Protein AF-A0A7X9JPF6-F1 (afdb_monomer_lite)

Sequence (233 aa):
MKKNFIKDETFWTVFLGTIGCFALLWNLLNNPSDWPNIIVNFAQIGVAVIVFFIANNIFKDLMKKKSYGFNEKFEQFLLEWAEQNKYLIDATNINEEKGKDGKRTIDMIVNHENFVKGTLLASEVSAPKNKGAFLYLPLKKDLSTSQVMQFKINKGMFSRRADLDYETEKNSILENIANRINFEFSSIGIRAKKSSDAEKIDVDFSKLEKTDENAKRLIDVVEFVKTTFLAIA

pLDDT: mean 79.69, std 13.6, range [27.77, 96.88]

Structure (mmCIF, N/CA/C/O backbone):
data_AF-A0A7X9JPF6-F1
#
_entry.id   AF-A0A7X9JPF6-F1
#
loop_
_atom_site.group_PDB
_atom_site.id
_atom_site.type_symbol
_atom_site.label_atom_id
_atom_site.label_alt_id
_atom_site.label_comp_id
_atom_site.label_asym_id
_atom_site.label_entity_id
_atom_site.label_seq_id
_atom_site.pdbx_PDB_ins_code
_atom_site.Cartn_x
_atom_site.Cartn_y
_atom_site.Cartn_z
_atom_site.occupancy
_atom_site.B_iso_or_equiv
_atom_site.auth_seq_id
_atom_site.auth_comp_id
_atom_site.auth_asym_id
_atom_site.auth_atom_id
_atom_site.pdbx_PDB_model_num
ATOM 1 N N . MET A 1 1 ? -13.233 25.501 6.354 1.00 32.88 1 MET A N 1
ATOM 2 C CA . MET A 1 1 ? -12.877 24.219 7.008 1.00 32.88 1 MET A CA 1
ATOM 3 C C . MET A 1 1 ? -14.061 23.729 7.836 1.00 32.88 1 MET A C 1
ATOM 5 O O . MET A 1 1 ? -14.243 24.180 8.958 1.00 32.88 1 MET A O 1
ATOM 9 N N . LYS A 1 2 ? -14.912 22.858 7.279 1.00 27.77 2 LYS A N 1
ATOM 10 C CA . LYS A 1 2 ? -15.989 22.208 8.042 1.00 27.77 2 LYS A CA 1
ATOM 11 C C . LYS A 1 2 ? -15.367 21.070 8.854 1.00 27.77 2 LYS A C 1
ATOM 13 O O . LYS A 1 2 ? -15.038 20.030 8.291 1.00 27.77 2 LYS A O 1
ATOM 18 N N . LYS A 1 3 ? -15.146 21.281 10.156 1.00 33.91 3 LYS A N 1
ATOM 19 C CA . LYS A 1 3 ? -14.883 20.176 11.087 1.00 33.91 3 LYS A CA 1
ATOM 20 C C . LYS A 1 3 ? -16.114 19.267 11.052 1.00 33.91 3 LYS A C 1
ATOM 22 O O . LYS A 1 3 ? -17.224 19.732 11.297 1.00 33.91 3 LYS A O 1
ATOM 27 N N . ASN A 1 4 ? -15.928 18.002 10.684 1.00 37.62 4 ASN A N 1
ATOM 28 C CA . ASN A 1 4 ? -16.987 16.995 10.683 1.00 37.62 4 ASN A CA 1
ATOM 29 C C . ASN A 1 4 ? -17.369 16.664 12.135 1.00 37.62 4 ASN A C 1
ATOM 31 O O . ASN A 1 4 ? -16.907 15.668 12.682 1.00 37.62 4 ASN A O 1
ATOM 35 N N . PHE A 1 5 ? -18.215 17.501 12.742 1.00 36.62 5 PHE A N 1
ATOM 36 C CA . PHE A 1 5 ? -18.767 17.328 14.095 1.00 36.62 5 PHE A CA 1
ATOM 37 C C . PHE A 1 5 ? -19.454 15.969 14.306 1.00 36.62 5 PHE A C 1
ATOM 39 O O . PHE A 1 5 ? -19.576 15.498 15.427 1.00 36.62 5 PHE A O 1
ATOM 46 N N . ILE A 1 6 ? -19.855 15.304 13.221 1.00 41.25 6 ILE A N 1
ATOM 47 C CA . ILE A 1 6 ? -20.595 14.039 13.249 1.00 41.25 6 ILE A CA 1
ATOM 48 C C . ILE A 1 6 ? -19.729 12.850 13.717 1.00 41.25 6 ILE A C 1
ATOM 50 O O . ILE A 1 6 ? -20.288 11.857 14.163 1.00 41.25 6 ILE A O 1
ATOM 54 N N . LYS A 1 7 ? -18.390 12.932 13.662 1.00 48.25 7 LYS A N 1
ATOM 55 C CA . LYS A 1 7 ? -17.494 11.799 13.985 1.00 48.25 7 LYS A CA 1
ATOM 56 C C . LYS A 1 7 ? -16.882 11.807 15.384 1.00 48.25 7 LYS A C 1
ATOM 58 O O . LYS A 1 7 ? -16.139 10.886 15.708 1.00 48.25 7 LYS A O 1
ATOM 63 N N . ASP A 1 8 ? -17.147 12.827 16.189 1.00 59.75 8 ASP A N 1
ATOM 64 C CA . ASP A 1 8 ? -16.571 12.905 17.527 1.00 59.75 8 ASP A CA 1
ATOM 65 C C . ASP A 1 8 ? -17.551 12.274 18.523 1.00 59.75 8 ASP A C 1
ATOM 67 O O . ASP A 1 8 ? -18.497 12.906 18.989 1.00 59.75 8 ASP A O 1
ATOM 71 N N . GLU A 1 9 ? -17.382 10.979 18.795 1.00 56.53 9 GLU A N 1
ATOM 72 C CA . GLU A 1 9 ? -18.230 10.207 19.721 1.00 56.53 9 GLU A CA 1
ATOM 73 C C . GLU A 1 9 ? -18.310 10.869 21.106 1.00 56.53 9 GLU A C 1
ATOM 75 O O . GLU A 1 9 ? -19.353 10.856 21.762 1.00 56.53 9 GLU A O 1
ATOM 80 N N . THR A 1 10 ? -17.227 11.534 21.515 1.00 59.31 10 THR A N 1
ATOM 81 C CA . THR A 1 10 ? -17.143 12.347 22.732 1.00 59.31 10 THR A CA 1
ATOM 82 C C . THR A 1 10 ? -18.141 13.503 22.709 1.00 59.31 10 THR A C 1
ATOM 84 O O . THR A 1 10 ? -18.809 13.763 23.707 1.00 59.31 10 THR A O 1
ATOM 87 N N . PHE A 1 11 ? -18.287 14.170 21.561 1.00 66.50 11 PHE A N 1
ATOM 88 C CA . PHE A 1 11 ? -19.219 15.280 21.386 1.00 66.50 11 PHE A CA 1
ATOM 89 C C . PHE A 1 11 ? -20.671 14.812 21.492 1.00 66.50 11 PHE A C 1
ATOM 91 O O . PHE A 1 11 ? -21.439 15.413 22.236 1.00 66.50 11 PHE A O 1
ATOM 98 N N . TRP A 1 12 ? -21.047 13.720 20.818 1.00 61.44 12 TRP A N 1
ATOM 99 C CA . TRP A 1 12 ? -22.413 13.186 20.899 1.00 61.44 12 TRP A CA 1
ATOM 100 C C . TRP A 1 12 ? -22.765 12.674 22.293 1.00 61.44 12 TRP A C 1
ATOM 102 O O . TRP A 1 12 ? -23.877 12.906 22.759 1.00 61.44 12 TRP A O 1
ATOM 112 N N . THR A 1 13 ? -21.813 12.041 22.982 1.00 65.50 13 THR A N 1
ATOM 113 C CA . THR A 1 13 ? -22.007 11.559 24.358 1.00 65.50 13 THR A CA 1
ATOM 114 C C . THR A 1 13 ? -22.248 12.724 25.314 1.00 65.50 13 THR A C 1
ATOM 116 O O . THR A 1 13 ? -23.198 12.701 26.095 1.00 65.50 13 THR A O 1
ATOM 119 N N . VAL A 1 14 ? -21.434 13.781 25.216 1.00 63.91 14 VAL A N 1
ATOM 120 C CA . VAL A 1 14 ? -21.614 14.995 26.019 1.00 63.91 14 VAL A CA 1
ATOM 121 C C . VAL A 1 14 ? -22.923 15.686 25.648 1.00 63.91 14 VAL A C 1
ATOM 123 O O . VAL A 1 14 ? -23.700 16.012 26.537 1.00 63.91 14 VAL A O 1
ATOM 126 N N . PHE A 1 15 ? -23.226 15.858 24.363 1.00 68.88 15 PHE A N 1
ATOM 127 C CA . PHE A 1 15 ? -24.437 16.536 23.902 1.00 68.88 15 PHE A CA 1
ATOM 128 C C . PHE A 1 15 ? -25.719 15.825 24.363 1.00 68.88 15 PHE A C 1
ATOM 130 O O . PHE A 1 15 ? -26.579 16.452 24.981 1.00 68.88 15 PHE A O 1
ATOM 137 N N . LEU A 1 16 ? -25.822 14.510 24.150 1.00 69.62 16 LEU A N 1
ATOM 138 C CA . LEU A 1 16 ? -26.975 13.711 24.577 1.00 69.62 16 LEU A CA 1
ATOM 139 C C . LEU A 1 16 ? -27.073 13.617 26.105 1.00 69.62 16 LEU A C 1
ATOM 141 O O . LEU A 1 16 ? -28.170 13.737 26.649 1.00 69.62 16 LEU A O 1
ATOM 145 N N . GLY A 1 17 ? -25.941 13.487 26.806 1.00 65.69 17 GLY A N 1
ATOM 146 C CA . GLY A 1 17 ? -25.898 13.531 28.269 1.00 65.69 17 GLY A CA 1
ATOM 147 C C . GLY A 1 17 ? -26.385 14.871 28.827 1.00 65.69 17 GLY A C 1
ATOM 148 O O . GLY A 1 17 ? -27.164 14.902 29.777 1.00 65.69 17 GLY A O 1
ATOM 149 N N . THR A 1 18 ? -26.005 15.984 28.190 1.00 69.25 18 THR A N 1
ATOM 150 C CA . THR A 1 18 ? -26.427 17.333 28.601 1.00 69.25 18 THR A CA 1
ATOM 151 C C . THR A 1 18 ? -27.929 17.533 28.385 1.00 69.25 18 THR A C 1
ATOM 153 O O . THR A 1 18 ? -28.601 18.073 29.261 1.00 69.25 18 THR A O 1
ATOM 156 N N . ILE A 1 19 ? -28.478 17.043 27.266 1.00 72.12 19 ILE A N 1
ATOM 157 C CA . ILE A 1 19 ? -29.926 17.065 26.988 1.00 72.12 19 ILE A CA 1
ATOM 158 C C . ILE A 1 19 ? -30.695 16.230 28.020 1.00 72.12 19 ILE A C 1
ATOM 160 O O . ILE A 1 19 ? -31.711 16.692 28.539 1.00 72.12 19 ILE A O 1
ATOM 164 N N . GLY A 1 20 ? -30.198 15.037 28.364 1.00 65.62 20 GLY A N 1
ATOM 165 C CA . GLY A 1 20 ? -30.803 14.177 29.385 1.00 65.62 20 GLY A CA 1
ATOM 166 C C . GLY A 1 20 ? -30.847 14.834 30.769 1.00 65.62 20 GLY A C 1
ATOM 167 O O . GLY A 1 20 ? -31.893 14.841 31.417 1.00 65.62 20 GLY A O 1
ATOM 168 N N . CYS A 1 21 ? -29.749 15.470 31.193 1.00 67.31 21 CYS A N 1
ATOM 169 C CA . CYS A 1 21 ? -29.699 16.226 32.448 1.00 67.31 21 CYS A CA 1
ATOM 170 C C . CYS A 1 21 ? -30.655 17.431 32.448 1.00 67.31 21 CYS A C 1
ATOM 172 O O . CYS A 1 21 ? -31.316 17.686 33.455 1.00 67.31 21 CYS A O 1
ATOM 174 N N . PHE A 1 22 ? -30.772 18.148 31.324 1.00 71.31 22 PHE A N 1
ATOM 175 C CA . PHE A 1 22 ? -31.716 19.262 31.181 1.00 71.31 22 PHE A CA 1
ATOM 176 C C . PHE A 1 22 ? -33.175 18.808 31.258 1.00 71.31 22 PHE A C 1
ATOM 178 O O . PHE A 1 22 ? -33.977 19.466 31.916 1.00 71.31 22 PHE A O 1
ATOM 185 N N . ALA A 1 23 ? -33.522 17.678 30.637 1.00 67.69 23 ALA A N 1
ATOM 186 C CA . ALA A 1 23 ? -34.871 17.121 30.698 1.00 67.69 23 ALA A CA 1
ATOM 187 C C . ALA A 1 23 ? -35.270 16.737 32.134 1.00 67.69 23 ALA A C 1
ATOM 189 O O . ALA A 1 23 ? -36.395 17.005 32.555 1.00 67.69 23 ALA A O 1
ATOM 190 N N . LEU A 1 24 ? -34.337 16.175 32.913 1.00 65.12 24 LEU A N 1
ATOM 191 C CA . LEU A 1 24 ? -34.565 15.859 34.325 1.00 65.12 24 LEU A CA 1
ATOM 192 C C . LEU A 1 24 ? -34.720 17.116 35.187 1.00 65.12 24 LEU A C 1
ATOM 194 O O . LEU A 1 24 ? -35.644 17.176 35.992 1.00 65.12 24 LEU A O 1
ATOM 198 N N . LEU A 1 25 ? -33.874 18.133 34.988 1.00 68.19 25 LEU A N 1
ATOM 199 C CA . LEU A 1 25 ? -33.988 19.427 35.677 1.00 68.19 25 LEU A CA 1
ATOM 200 C C . LEU A 1 25 ? -35.309 20.138 35.355 1.00 68.19 25 LEU A C 1
ATOM 202 O O . LEU A 1 25 ? -35.951 20.686 36.249 1.00 68.19 25 LEU A O 1
ATOM 206 N N . TRP A 1 26 ? -35.741 20.094 34.094 1.00 69.25 26 TRP A N 1
ATOM 207 C CA . TRP A 1 26 ? -37.015 20.661 33.655 1.00 69.25 26 TRP A CA 1
ATOM 208 C C . TRP A 1 26 ? -38.218 19.940 34.276 1.00 69.25 26 TRP A C 1
ATOM 210 O O . TRP A 1 26 ? -39.198 20.579 34.658 1.00 69.25 26 TRP A O 1
ATOM 220 N N . ASN A 1 27 ? -38.146 18.614 34.421 1.00 67.31 27 ASN A N 1
ATOM 221 C CA . ASN A 1 27 ? -39.189 17.841 35.094 1.00 67.31 27 ASN A CA 1
ATOM 222 C C . ASN A 1 27 ? -39.238 18.153 36.605 1.00 67.31 27 ASN A C 1
ATOM 224 O O . ASN A 1 27 ? -40.315 18.275 37.178 1.00 67.31 27 ASN A O 1
ATOM 228 N N . LEU A 1 28 ? -38.078 18.394 37.225 1.00 61.81 28 LEU A N 1
ATOM 229 C CA . LEU A 1 28 ? -37.937 18.771 38.639 1.00 61.81 28 LEU A CA 1
ATOM 230 C C . LEU A 1 28 ? -38.542 20.147 38.952 1.00 61.81 28 LEU A C 1
ATOM 232 O O . LEU A 1 28 ? -39.201 20.321 39.974 1.00 61.81 28 LEU A O 1
ATOM 236 N N . LEU A 1 29 ? -38.348 21.113 38.050 1.00 66.69 29 LEU A N 1
ATOM 237 C CA . LEU A 1 29 ? -38.938 22.451 38.152 1.00 66.69 29 LEU A CA 1
ATOM 238 C C . LEU A 1 29 ? -40.471 22.424 38.079 1.00 66.69 29 LEU A C 1
ATOM 240 O O . LEU A 1 29 ? -41.119 23.248 38.718 1.00 66.69 29 LEU A O 1
ATOM 244 N N . ASN A 1 30 ? -41.044 21.482 37.323 1.00 71.69 30 ASN A N 1
ATOM 245 C CA . ASN A 1 30 ? -42.492 21.364 37.146 1.00 71.69 30 ASN A CA 1
ATOM 246 C C . ASN A 1 30 ? -43.159 20.420 38.166 1.00 71.69 30 ASN A C 1
ATOM 248 O O . ASN A 1 30 ? -44.337 20.600 38.453 1.00 71.69 30 ASN A O 1
ATOM 252 N N . ASN A 1 31 ? -42.423 19.456 38.736 1.00 69.75 31 ASN A N 1
ATOM 253 C CA . ASN A 1 31 ? -42.915 18.492 39.729 1.00 69.75 31 ASN A CA 1
ATOM 254 C C . ASN A 1 31 ? -41.930 18.328 40.907 1.00 69.75 31 ASN A C 1
ATOM 256 O O . ASN A 1 31 ? -41.209 17.331 41.004 1.00 69.75 31 ASN A O 1
ATOM 260 N N . PRO A 1 32 ? -41.903 19.286 41.848 1.00 63.34 32 PRO A N 1
ATOM 261 C CA . PRO A 1 32 ? -40.924 19.310 42.935 1.00 63.34 32 PRO A CA 1
ATOM 262 C C . PRO A 1 32 ? -41.095 18.198 43.985 1.00 63.34 32 PRO A C 1
ATOM 264 O O . PRO A 1 32 ? -40.207 18.016 44.810 1.00 63.34 32 PRO A O 1
ATOM 267 N N . SER A 1 33 ? -42.186 17.425 43.986 1.00 72.75 33 SER A N 1
ATOM 268 C CA . SER A 1 33 ? -42.368 16.293 44.912 1.00 72.75 33 SER A CA 1
ATOM 269 C C . SER A 1 33 ? -41.600 15.022 44.516 1.00 72.75 33 SER A C 1
ATOM 271 O O . SER A 1 33 ? -41.534 14.088 45.309 1.00 72.75 33 SER A O 1
ATOM 273 N N . ASP A 1 34 ? -40.997 14.980 43.323 1.00 71.19 34 ASP A N 1
ATOM 274 C CA . ASP A 1 34 ? -40.344 13.789 42.750 1.00 71.19 34 ASP A CA 1
ATOM 275 C C . ASP A 1 34 ? -38.818 13.717 42.992 1.00 71.19 34 ASP A C 1
ATOM 277 O O . ASP A 1 34 ? -38.105 12.920 42.374 1.00 71.19 34 ASP A O 1
ATOM 281 N N . TRP A 1 35 ? -38.290 14.536 43.913 1.00 68.38 35 TRP A N 1
ATOM 282 C CA . TRP A 1 35 ? -36.858 14.606 44.256 1.00 68.38 35 TRP A CA 1
ATOM 283 C C . TRP A 1 35 ? -36.157 13.238 44.419 1.00 68.38 35 TRP A C 1
ATOM 285 O O . TRP A 1 35 ? -35.078 13.067 43.843 1.00 68.38 35 TRP A O 1
ATOM 295 N N . PRO A 1 36 ? -36.726 12.244 45.137 1.00 73.06 36 PRO A N 1
ATOM 296 C CA . PRO A 1 36 ? -36.086 10.936 45.309 1.00 73.06 36 PRO A CA 1
ATOM 297 C C . PRO A 1 36 ? -35.929 10.159 43.995 1.00 73.06 36 PRO A C 1
ATOM 299 O O . PRO A 1 36 ? -34.864 9.596 43.738 1.00 73.06 36 PRO A O 1
ATOM 302 N N . ASN A 1 37 ? -36.952 10.173 43.134 1.00 68.12 37 ASN A N 1
ATOM 303 C CA . ASN A 1 37 ? -36.918 9.507 41.828 1.00 68.12 37 ASN A CA 1
ATOM 304 C C . ASN A 1 37 ? -35.873 10.137 40.907 1.00 68.12 37 ASN A C 1
ATOM 306 O O . ASN A 1 37 ? -35.197 9.446 40.145 1.00 68.12 37 ASN A O 1
ATOM 310 N N . ILE A 1 38 ? -35.690 11.453 40.995 1.00 65.19 38 ILE A N 1
ATOM 311 C CA . ILE A 1 38 ? -34.758 12.159 40.121 1.00 65.19 38 ILE A CA 1
ATOM 312 C C . ILE A 1 38 ? -33.304 11.931 40.542 1.00 65.19 38 ILE A C 1
ATOM 314 O O . ILE A 1 38 ? -32.455 11.748 39.672 1.00 65.19 38 ILE A O 1
ATOM 318 N N . ILE A 1 39 ? -33.007 11.830 41.841 1.00 68.31 39 ILE A N 1
ATOM 319 C CA . ILE A 1 39 ? -31.673 11.421 42.319 1.00 68.31 39 ILE A CA 1
ATOM 320 C C . ILE A 1 39 ? -31.316 10.022 41.795 1.00 68.31 39 ILE A C 1
ATOM 322 O O . ILE A 1 39 ? -30.203 9.812 41.311 1.00 68.31 39 ILE A O 1
ATOM 326 N N . VAL A 1 40 ? -32.268 9.083 41.824 1.00 72.31 40 VAL A N 1
ATOM 327 C CA . VAL A 1 40 ? -32.087 7.737 41.258 1.00 72.31 40 VAL A CA 1
ATOM 328 C C . VAL A 1 40 ? -31.847 7.804 39.745 1.00 72.31 40 VAL A C 1
ATOM 330 O O . VAL A 1 40 ? -30.933 7.148 39.249 1.00 72.31 40 VAL A O 1
ATOM 333 N N . ASN A 1 41 ? -32.577 8.649 39.013 1.00 66.56 41 ASN A N 1
ATOM 334 C CA . ASN A 1 41 ? -32.376 8.836 37.571 1.00 66.56 41 ASN A CA 1
ATOM 335 C C . ASN A 1 41 ? -31.008 9.464 37.237 1.00 66.56 41 ASN A C 1
ATOM 337 O O . ASN A 1 41 ? -30.346 9.030 36.295 1.00 66.56 41 ASN A O 1
ATOM 341 N N . PHE A 1 42 ? -30.529 10.433 38.023 1.00 70.12 42 PHE A N 1
ATOM 342 C CA . PHE A 1 42 ? -29.173 10.978 37.877 1.00 70.12 42 PHE A CA 1
ATOM 343 C C . PHE A 1 42 ? -28.099 9.924 38.159 1.00 70.12 42 PHE A C 1
ATOM 345 O O . PHE A 1 42 ? -27.115 9.840 37.421 1.00 70.12 42 PHE A O 1
ATOM 352 N N . ALA A 1 43 ? -28.297 9.084 39.179 1.00 71.69 43 ALA A N 1
ATOM 353 C CA . ALA A 1 43 ? -27.406 7.963 39.459 1.00 71.69 43 ALA A CA 1
ATOM 354 C C . ALA A 1 43 ? -27.386 6.957 38.294 1.00 71.69 43 ALA A C 1
ATOM 356 O O . ALA A 1 43 ? -26.313 6.510 37.894 1.00 71.69 43 ALA A O 1
ATOM 357 N N . GLN A 1 44 ? -28.539 6.658 37.689 1.00 66.81 44 GLN A N 1
ATOM 358 C CA . GLN A 1 44 ? -28.636 5.791 36.510 1.00 66.81 44 GLN A CA 1
ATOM 359 C C . GLN A 1 44 ? -27.918 6.378 35.285 1.00 66.81 44 GLN A C 1
ATOM 361 O O . GLN A 1 44 ? -27.205 5.644 34.601 1.00 66.81 44 GLN A O 1
ATOM 366 N N . ILE A 1 45 ? -28.028 7.689 35.034 1.00 70.88 45 ILE A N 1
ATOM 367 C CA . ILE A 1 45 ? -27.254 8.370 33.979 1.00 70.88 45 ILE A CA 1
ATOM 368 C C . ILE A 1 45 ? -25.753 8.275 34.272 1.00 70.88 45 ILE A C 1
ATOM 370 O O . ILE A 1 45 ? -24.975 7.946 33.378 1.00 70.88 45 ILE A O 1
ATOM 374 N N . GLY A 1 46 ? -25.338 8.508 35.521 1.00 71.75 46 GLY A N 1
ATOM 375 C CA . GLY A 1 46 ? -23.942 8.367 35.937 1.00 71.75 46 GLY A CA 1
ATOM 376 C C . GLY A 1 46 ? -23.399 6.956 35.689 1.00 71.75 46 GLY A C 1
ATOM 377 O O . GLY A 1 46 ? -22.333 6.801 35.094 1.00 71.75 46 GLY A O 1
ATOM 378 N N . VAL A 1 47 ? -24.163 5.924 36.060 1.00 72.12 47 VAL A N 1
ATOM 379 C CA . VAL A 1 47 ? -23.822 4.518 35.791 1.00 72.12 47 VAL A CA 1
ATOM 380 C C . VAL A 1 47 ? -23.737 4.250 34.287 1.00 72.12 47 VAL A C 1
ATOM 382 O O . VAL A 1 47 ? -22.770 3.635 33.842 1.00 72.12 47 VAL A O 1
ATOM 385 N N . ALA A 1 48 ? -24.681 4.747 33.484 1.00 67.25 48 ALA A N 1
ATOM 386 C CA . ALA A 1 48 ? -24.661 4.579 32.031 1.00 67.25 48 ALA A CA 1
ATOM 387 C C . ALA A 1 48 ? -23.418 5.217 31.386 1.00 67.25 48 ALA A C 1
ATOM 389 O O . ALA A 1 48 ? -22.787 4.603 30.525 1.00 67.25 48 ALA A O 1
ATOM 390 N N . VAL A 1 49 ? -23.016 6.408 31.843 1.00 70.00 49 VAL A N 1
ATOM 391 C CA . VAL A 1 49 ? -21.785 7.075 31.392 1.00 70.00 49 VAL A CA 1
ATOM 392 C C . VAL A 1 49 ? -20.551 6.254 31.770 1.00 70.00 49 VAL A C 1
ATOM 394 O O . VAL A 1 49 ? -19.690 6.035 30.920 1.00 70.00 49 VAL A O 1
ATOM 397 N N . ILE A 1 50 ? -20.467 5.744 33.003 1.00 71.62 50 ILE A N 1
ATOM 398 C CA . ILE A 1 50 ? -19.342 4.904 33.453 1.00 71.62 50 ILE A CA 1
ATOM 399 C C . ILE A 1 50 ? -19.251 3.617 32.621 1.00 71.62 50 ILE A C 1
ATOM 401 O O . ILE A 1 50 ? -18.173 3.281 32.128 1.00 71.62 50 ILE A O 1
ATOM 405 N N . VAL A 1 51 ? -20.372 2.920 32.413 1.00 70.25 51 VAL A N 1
ATOM 406 C CA . VAL A 1 51 ? -20.432 1.705 31.584 1.00 70.25 51 VAL A CA 1
ATOM 407 C C . VAL A 1 51 ? -20.016 2.009 30.147 1.00 70.25 51 VAL A C 1
ATOM 409 O O . VAL A 1 51 ? -19.235 1.254 29.572 1.00 70.25 51 VAL A O 1
ATOM 412 N N . PHE A 1 52 ? -20.459 3.134 29.581 1.00 71.19 52 PHE A N 1
ATOM 413 C CA . PHE A 1 52 ? -20.047 3.570 28.249 1.00 71.19 52 PHE A CA 1
ATOM 414 C C . PHE A 1 52 ? -18.542 3.852 28.169 1.00 71.19 52 PHE A C 1
ATOM 416 O O . PHE A 1 52 ? -17.891 3.415 27.223 1.00 71.19 52 PHE A O 1
ATOM 423 N N . PHE A 1 53 ? -17.957 4.523 29.166 1.00 71.88 53 PHE A N 1
ATOM 424 C CA . PHE A 1 53 ? -16.511 4.755 29.223 1.00 71.88 53 PHE A CA 1
ATOM 425 C C . PHE A 1 53 ? -15.722 3.445 29.285 1.00 71.88 53 PHE A C 1
ATOM 427 O O . PHE A 1 53 ? -14.754 3.286 28.541 1.00 71.88 53 PHE A O 1
ATOM 434 N N . ILE A 1 54 ? -16.149 2.498 30.125 1.00 72.56 54 ILE A N 1
ATOM 435 C CA . ILE A 1 54 ? -15.524 1.173 30.236 1.00 72.56 54 ILE A CA 1
ATOM 436 C C . ILE A 1 54 ? -15.646 0.420 28.906 1.00 72.56 54 ILE A C 1
ATOM 438 O O . ILE A 1 54 ? -14.643 -0.076 28.393 1.00 72.56 54 ILE A O 1
ATOM 442 N N . ALA A 1 55 ? -16.839 0.392 28.307 1.00 67.62 55 ALA A N 1
ATOM 443 C CA . ALA A 1 55 ? -17.083 -0.254 27.022 1.00 67.62 55 ALA A CA 1
ATOM 444 C C . ALA A 1 55 ? -16.238 0.367 25.900 1.00 67.62 55 ALA A C 1
ATOM 446 O O . ALA A 1 55 ? -15.612 -0.364 25.139 1.00 67.62 55 ALA A O 1
ATOM 447 N N . ASN A 1 56 ? -16.145 1.698 25.833 1.00 71.88 56 ASN A N 1
ATOM 448 C CA . ASN A 1 56 ? -15.317 2.402 24.855 1.00 71.88 56 ASN A CA 1
ATOM 449 C C . ASN A 1 56 ? -13.824 2.097 25.052 1.00 71.88 56 ASN A C 1
ATOM 451 O O . ASN A 1 56 ? -13.097 1.897 24.082 1.00 71.88 56 ASN A O 1
ATOM 455 N N . ASN A 1 57 ? -13.352 2.026 26.299 1.00 70.06 57 ASN A N 1
ATOM 456 C CA . ASN A 1 57 ? -11.950 1.724 26.578 1.00 70.06 57 ASN A CA 1
ATOM 457 C C . ASN A 1 57 ? -11.594 0.281 26.180 1.00 70.06 57 ASN A C 1
ATOM 459 O O . ASN A 1 57 ? -10.616 0.061 25.468 1.00 70.06 57 ASN A O 1
ATOM 463 N N . ILE A 1 58 ? -12.448 -0.686 26.537 1.00 72.50 58 ILE A N 1
ATOM 464 C CA . ILE A 1 58 ? -12.310 -2.090 26.118 1.00 72.50 58 ILE A CA 1
ATOM 465 C C . ILE A 1 58 ? -12.373 -2.201 24.589 1.00 72.50 58 ILE A C 1
ATOM 467 O O . ILE A 1 58 ? -11.558 -2.893 23.981 1.00 72.50 58 ILE A O 1
ATOM 471 N N . PHE A 1 59 ? -13.304 -1.493 23.947 1.00 71.12 59 PHE A N 1
ATOM 472 C CA . PHE A 1 59 ? -13.458 -1.504 22.494 1.00 71.12 59 PHE A CA 1
ATOM 473 C C . PHE A 1 59 ? -12.226 -0.934 21.782 1.00 71.12 59 PHE A C 1
ATOM 475 O O . PHE A 1 59 ? -11.744 -1.529 20.819 1.00 71.12 59 PHE A O 1
ATOM 482 N N . LYS A 1 60 ? -11.656 0.170 22.278 1.00 71.81 60 LYS A N 1
ATOM 483 C CA . LYS A 1 60 ? -10.411 0.748 21.748 1.00 71.81 60 LYS A CA 1
ATOM 484 C C . LYS A 1 60 ? -9.241 -0.225 21.845 1.00 71.81 60 LYS A C 1
ATOM 486 O O . LYS A 1 60 ? -8.494 -0.357 20.875 1.00 71.81 60 LYS A O 1
ATOM 491 N N . ASP A 1 61 ? -9.091 -0.922 22.965 1.00 71.38 61 ASP A N 1
ATOM 492 C CA . ASP A 1 61 ? -8.014 -1.900 23.135 1.00 71.38 61 ASP A CA 1
ATOM 493 C C . ASP A 1 61 ? -8.207 -3.141 22.254 1.00 71.38 61 ASP A C 1
ATOM 495 O O . ASP A 1 61 ? -7.253 -3.603 21.621 1.00 71.38 61 ASP A O 1
ATOM 499 N N . LEU A 1 62 ? -9.443 -3.629 22.106 1.00 68.62 62 LEU A N 1
ATOM 500 C CA . LEU A 1 62 ? -9.771 -4.700 21.159 1.00 68.62 62 LEU A CA 1
ATOM 501 C C . LEU A 1 62 ? -9.475 -4.287 19.712 1.00 68.62 62 LEU A C 1
ATOM 503 O O . LEU A 1 62 ? -8.875 -5.059 18.962 1.00 68.62 62 LEU A O 1
ATOM 507 N N . MET A 1 63 ? -9.831 -3.060 19.326 1.00 69.12 63 MET A N 1
ATOM 508 C CA . MET A 1 63 ? -9.555 -2.518 17.993 1.00 69.12 63 MET A CA 1
ATOM 509 C C . MET A 1 63 ? -8.054 -2.356 17.736 1.00 69.12 63 MET A C 1
ATOM 511 O O . MET A 1 63 ? -7.586 -2.707 16.652 1.00 69.12 63 MET A O 1
ATOM 515 N N . LYS A 1 64 ? -7.273 -1.904 18.728 1.00 67.62 64 LYS A N 1
ATOM 516 C CA . LYS A 1 64 ? -5.802 -1.866 18.639 1.00 67.62 64 LYS A CA 1
ATOM 517 C C . LYS A 1 64 ? -5.218 -3.262 18.440 1.00 67.62 64 LYS A C 1
ATOM 519 O O . LYS A 1 64 ? -4.400 -3.448 17.542 1.00 67.62 64 LYS A O 1
ATOM 524 N N . LYS A 1 65 ? -5.666 -4.251 19.222 1.00 69.31 65 LYS A N 1
ATOM 525 C CA . LYS A 1 65 ? -5.200 -5.641 19.111 1.00 69.31 65 LYS A CA 1
ATOM 526 C C . LYS A 1 65 ? -5.549 -6.254 17.750 1.00 69.31 65 LYS A C 1
ATOM 528 O O . LYS A 1 65 ? -4.690 -6.873 17.128 1.00 69.31 65 LYS A O 1
ATOM 533 N N . LYS A 1 66 ? -6.769 -6.020 17.249 1.00 70.38 66 LYS A N 1
ATOM 534 C CA . LYS A 1 66 ? -7.203 -6.444 15.905 1.00 70.38 66 LYS A CA 1
ATOM 535 C C . LYS A 1 66 ? -6.367 -5.776 14.809 1.00 70.38 66 LYS A C 1
ATOM 537 O O . LYS A 1 66 ? -5.938 -6.443 13.875 1.00 70.38 66 LYS A O 1
ATOM 542 N N . SER A 1 67 ? -6.088 -4.477 14.940 1.00 67.19 67 SER A N 1
ATOM 543 C CA . SER A 1 67 ? -5.235 -3.750 13.994 1.00 67.19 67 SER A CA 1
ATOM 544 C C . SER A 1 67 ? -3.796 -4.264 13.990 1.00 67.19 67 SER A C 1
ATOM 546 O O . SER A 1 67 ? -3.182 -4.296 12.928 1.00 67.19 67 SER A O 1
ATOM 548 N N . TYR A 1 68 ? -3.253 -4.655 15.145 1.00 71.88 68 TYR A N 1
ATOM 549 C CA . TYR A 1 68 ? -1.908 -5.218 15.230 1.00 71.88 68 TYR A CA 1
ATOM 550 C C . TYR A 1 68 ? -1.823 -6.558 14.488 1.00 71.88 68 TYR A C 1
ATOM 552 O O . TYR A 1 68 ? -0.994 -6.695 13.594 1.00 71.88 68 TYR A O 1
ATOM 560 N N . GLY A 1 69 ? -2.763 -7.475 14.748 1.00 83.25 69 GLY A N 1
ATOM 561 C CA . GLY A 1 69 ? -2.828 -8.756 14.033 1.00 83.25 69 GLY A CA 1
ATOM 562 C C . GLY A 1 69 ? -3.024 -8.594 12.521 1.00 83.25 69 GLY A C 1
ATOM 563 O O . GLY A 1 69 ? -2.409 -9.308 11.735 1.00 83.25 69 GLY A O 1
ATOM 564 N N . PHE A 1 70 ? -3.813 -7.604 12.092 1.00 89.19 70 PHE A N 1
ATOM 565 C CA . PHE A 1 70 ? -3.952 -7.278 10.671 1.00 89.19 70 PHE A CA 1
ATOM 566 C C . PHE A 1 70 ? -2.634 -6.832 10.033 1.00 89.19 70 PHE A C 1
ATOM 568 O O . PHE A 1 70 ? -2.304 -7.288 8.942 1.00 89.19 70 PHE A O 1
ATOM 575 N N . ASN A 1 71 ? -1.882 -5.945 10.689 1.00 87.94 71 ASN A N 1
ATOM 576 C CA . ASN A 1 71 ? -0.622 -5.444 10.141 1.00 87.94 71 ASN A CA 1
ATOM 577 C C . ASN A 1 71 ? 0.423 -6.562 10.022 1.00 87.94 71 ASN A C 1
ATOM 579 O O . ASN A 1 71 ? 1.126 -6.618 9.017 1.00 87.94 71 ASN A O 1
ATOM 583 N N . GLU A 1 72 ? 0.486 -7.472 10.999 1.00 88.25 72 GLU A N 1
ATOM 584 C CA . GLU A 1 72 ? 1.341 -8.663 10.928 1.00 88.25 72 GLU A CA 1
ATOM 585 C C . GLU A 1 72 ? 0.959 -9.562 9.748 1.00 88.25 72 GLU A C 1
ATOM 587 O O . GLU A 1 72 ? 1.828 -9.985 8.988 1.00 88.25 72 GLU A O 1
ATOM 592 N N . LYS A 1 73 ? -0.341 -9.814 9.547 1.00 92.06 73 LYS A N 1
ATOM 593 C CA . LYS A 1 73 ? -0.838 -10.612 8.418 1.00 92.06 73 LYS A CA 1
ATOM 594 C C . LYS A 1 73 ? -0.566 -9.964 7.070 1.00 92.06 73 LYS A C 1
ATOM 596 O O . LYS A 1 73 ? -0.134 -10.642 6.144 1.00 92.06 73 LYS A O 1
ATOM 601 N N . PHE A 1 74 ? -0.787 -8.659 6.962 1.00 92.50 74 PHE A N 1
ATOM 602 C CA . PHE A 1 74 ? -0.455 -7.906 5.761 1.00 92.50 74 PHE A CA 1
ATOM 603 C C . PHE A 1 74 ? 1.047 -7.973 5.453 1.00 92.50 74 PHE A C 1
ATOM 605 O O . PHE A 1 74 ? 1.415 -8.256 4.317 1.00 92.50 74 PHE A O 1
ATOM 612 N N . GLU A 1 75 ? 1.912 -7.775 6.451 1.00 91.12 75 GLU A N 1
ATOM 613 C CA . GLU A 1 75 ? 3.368 -7.864 6.277 1.00 91.12 75 GLU A CA 1
ATOM 614 C C . GLU A 1 75 ? 3.806 -9.282 5.886 1.00 91.12 75 GLU A C 1
ATOM 616 O O . GLU A 1 75 ? 4.634 -9.435 4.990 1.00 91.12 75 GLU A O 1
ATOM 621 N N . GLN A 1 76 ? 3.194 -10.315 6.474 1.00 93.38 76 GLN A N 1
ATOM 622 C CA . GLN A 1 76 ? 3.411 -11.705 6.077 1.00 93.38 76 GLN A CA 1
ATOM 623 C C . GLN A 1 76 ? 3.070 -11.922 4.594 1.00 93.38 76 GLN A C 1
ATOM 625 O O . GLN A 1 76 ? 3.915 -12.402 3.839 1.00 93.38 76 GLN A O 1
ATOM 630 N N . PHE A 1 77 ? 1.869 -11.535 4.152 1.00 95.62 77 PHE A N 1
ATOM 631 C CA . PHE A 1 77 ? 1.474 -11.701 2.750 1.00 95.62 77 PHE A CA 1
ATOM 632 C C . PHE A 1 77 ? 2.333 -10.865 1.796 1.00 95.62 77 PHE A C 1
ATOM 634 O O . PHE A 1 77 ? 2.599 -11.287 0.674 1.00 95.62 77 PHE A O 1
ATOM 641 N N . LEU A 1 78 ? 2.805 -9.698 2.236 1.00 94.56 78 LEU A N 1
ATOM 642 C CA . LEU A 1 78 ? 3.687 -8.848 1.444 1.00 94.56 78 LEU A CA 1
ATOM 643 C C . LEU A 1 78 ? 5.071 -9.474 1.247 1.00 94.56 78 LEU A C 1
ATOM 645 O O . LEU A 1 78 ? 5.630 -9.379 0.157 1.00 94.56 78 LEU A O 1
ATOM 649 N N . LEU A 1 79 ? 5.608 -10.140 2.270 1.00 93.75 79 LEU A N 1
ATOM 650 C CA . LEU A 1 79 ? 6.853 -10.904 2.169 1.00 93.75 79 LEU A CA 1
ATOM 651 C C . LEU A 1 79 ? 6.696 -12.129 1.260 1.00 93.75 79 LEU A C 1
ATOM 653 O O . LEU A 1 79 ? 7.560 -12.376 0.422 1.00 93.75 79 LEU A O 1
ATOM 657 N N . GLU A 1 80 ? 5.584 -12.859 1.379 1.00 95.62 80 GLU A N 1
ATOM 658 C CA . GLU A 1 80 ? 5.260 -13.983 0.487 1.00 95.62 80 GLU A CA 1
ATOM 659 C C . GLU A 1 80 ? 5.162 -13.520 -0.977 1.00 95.62 80 GLU A C 1
ATOM 661 O O . GLU A 1 80 ? 5.741 -14.139 -1.872 1.00 95.62 80 GLU A O 1
ATOM 666 N N . TRP A 1 81 ? 4.497 -12.388 -1.223 1.00 96.12 81 TRP A N 1
ATOM 667 C CA . TRP A 1 81 ? 4.429 -11.756 -2.540 1.00 96.12 81 TRP A CA 1
ATOM 668 C C . TRP A 1 81 ? 5.805 -11.317 -3.056 1.00 96.12 81 TRP A C 1
ATOM 670 O O . TRP A 1 81 ? 6.120 -11.523 -4.230 1.00 96.12 81 TRP A O 1
ATOM 680 N N . ALA A 1 82 ? 6.647 -10.731 -2.201 1.00 93.44 82 ALA A N 1
ATOM 681 C CA . ALA A 1 82 ? 7.986 -10.303 -2.591 1.00 93.44 82 ALA A CA 1
ATOM 682 C C . ALA A 1 82 ? 8.864 -11.496 -2.997 1.00 93.44 82 ALA A C 1
ATOM 684 O O . ALA A 1 82 ? 9.552 -11.418 -4.013 1.00 93.44 82 ALA A O 1
ATOM 685 N N . GLU A 1 83 ? 8.781 -12.618 -2.277 1.00 92.19 83 GLU A N 1
ATOM 686 C CA . GLU A 1 83 ? 9.502 -13.850 -2.621 1.00 92.19 83 GLU A CA 1
ATOM 687 C C . GLU A 1 83 ? 9.046 -14.423 -3.973 1.00 92.19 83 GLU A C 1
ATOM 689 O O . GLU A 1 83 ? 9.876 -14.823 -4.792 1.00 92.19 83 GLU A O 1
ATOM 694 N N . GLN A 1 84 ? 7.740 -14.386 -4.270 1.00 91.31 84 GLN A N 1
ATOM 695 C CA . GLN A 1 84 ? 7.212 -14.764 -5.591 1.00 91.31 84 GLN A CA 1
ATOM 696 C C . GLN A 1 84 ? 7.737 -13.859 -6.719 1.00 91.31 84 GLN A C 1
ATOM 698 O O . GLN A 1 84 ? 7.821 -14.283 -7.870 1.00 91.31 84 GLN A O 1
ATOM 703 N N . ASN A 1 85 ? 8.126 -12.624 -6.392 1.00 90.19 85 ASN A N 1
ATOM 704 C CA . ASN A 1 85 ? 8.610 -11.614 -7.331 1.00 90.19 85 ASN A CA 1
ATOM 705 C C . ASN A 1 85 ? 10.110 -11.302 -7.166 1.00 90.19 85 ASN A C 1
ATOM 707 O O . ASN A 1 85 ? 10.567 -10.254 -7.620 1.00 90.19 85 ASN A O 1
ATOM 711 N N . LYS A 1 86 ? 10.902 -12.199 -6.565 1.00 89.62 86 LYS A N 1
ATOM 712 C CA . LYS A 1 86 ? 12.299 -11.951 -6.147 1.00 89.62 86 LYS A CA 1
ATOM 713 C C . LYS A 1 86 ? 13.298 -11.554 -7.236 1.00 89.62 86 LYS A C 1
ATOM 715 O O . LYS A 1 86 ? 14.375 -11.051 -6.933 1.00 89.62 86 LYS A O 1
ATOM 720 N N . TYR A 1 87 ? 12.969 -11.774 -8.506 1.00 87.44 87 TYR A N 1
ATOM 721 C CA . TYR A 1 87 ? 13.781 -11.313 -9.641 1.00 87.44 87 TYR A CA 1
ATOM 722 C C . TYR A 1 87 ? 13.547 -9.839 -9.985 1.00 87.44 87 TYR A C 1
ATOM 724 O O . TYR A 1 87 ? 14.305 -9.257 -10.755 1.00 87.44 87 TYR A O 1
ATOM 732 N N . LEU A 1 88 ? 12.494 -9.242 -9.425 1.00 88.12 88 LEU A N 1
ATOM 733 C CA . LEU A 1 88 ? 12.072 -7.867 -9.658 1.00 88.12 88 LEU A CA 1
ATOM 734 C C . LEU A 1 88 ? 12.055 -7.033 -8.370 1.00 88.12 88 LEU A C 1
ATOM 736 O O . LEU A 1 88 ? 12.347 -5.839 -8.410 1.00 88.12 88 LEU A O 1
ATOM 740 N N . ILE A 1 89 ? 11.716 -7.665 -7.247 1.00 91.50 89 ILE A N 1
ATOM 741 C CA . ILE A 1 89 ? 11.439 -7.035 -5.959 1.00 91.50 89 ILE A CA 1
ATOM 742 C C . ILE A 1 89 ? 12.499 -7.430 -4.931 1.00 91.50 89 ILE A C 1
ATOM 744 O O . ILE A 1 89 ? 12.773 -8.610 -4.728 1.00 91.50 89 ILE A O 1
ATOM 748 N N . ASP A 1 90 ? 13.060 -6.431 -4.256 1.00 89.56 90 ASP A N 1
ATOM 749 C CA . ASP A 1 90 ? 13.999 -6.574 -3.147 1.00 89.56 90 ASP A CA 1
ATOM 750 C C . ASP A 1 90 ? 13.334 -6.085 -1.849 1.00 89.56 90 ASP A C 1
ATOM 752 O O . ASP A 1 90 ? 13.138 -4.887 -1.631 1.00 89.56 90 ASP A O 1
ATOM 756 N N . ALA A 1 91 ? 12.963 -7.032 -0.985 1.00 88.81 91 ALA A N 1
ATOM 757 C CA . ALA A 1 91 ? 12.328 -6.762 0.305 1.00 88.81 91 ALA A CA 1
ATOM 758 C C . ALA A 1 91 ? 13.312 -6.769 1.491 1.00 88.81 91 ALA A C 1
ATOM 760 O 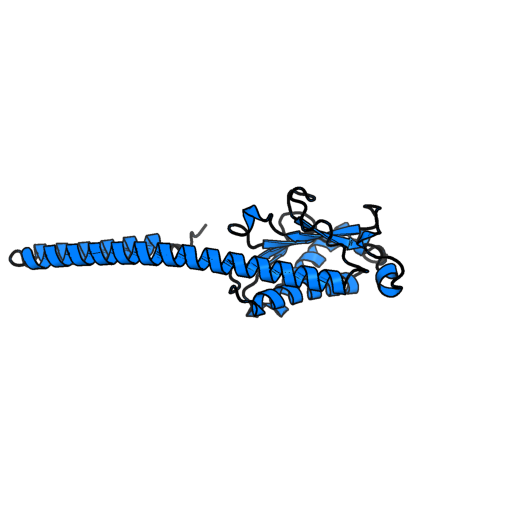O . ALA A 1 91 ? 12.873 -6.711 2.640 1.00 88.81 91 ALA A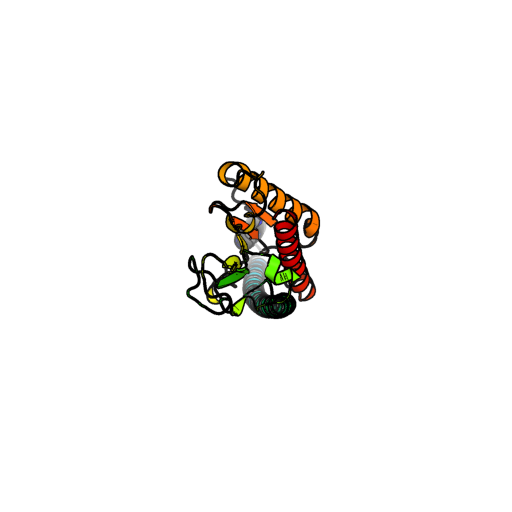 O 1
ATOM 761 N N . THR A 1 92 ? 14.629 -6.816 1.253 1.00 83.88 92 THR A N 1
ATOM 762 C CA . THR A 1 92 ? 15.636 -6.851 2.335 1.00 83.88 92 THR A CA 1
ATOM 763 C C . THR A 1 92 ? 15.526 -5.656 3.290 1.00 83.88 92 THR A C 1
ATOM 765 O O . THR A 1 92 ? 15.682 -5.812 4.501 1.00 83.88 92 THR A O 1
ATOM 768 N N . ASN A 1 93 ? 15.129 -4.493 2.770 1.00 77.88 93 ASN A N 1
ATOM 769 C CA . ASN A 1 93 ? 15.032 -3.237 3.519 1.00 77.88 93 ASN A CA 1
ATOM 770 C C . ASN A 1 93 ? 13.717 -3.065 4.311 1.00 77.88 93 ASN A C 1
ATOM 772 O O . ASN A 1 93 ? 13.529 -2.059 4.999 1.00 77.88 93 ASN A O 1
ATOM 776 N N . ILE A 1 94 ? 12.792 -4.033 4.269 1.00 80.25 94 ILE A N 1
ATOM 777 C CA . ILE A 1 94 ? 11.473 -3.912 4.919 1.00 80.25 94 ILE A CA 1
ATOM 778 C C . ILE A 1 94 ? 11.559 -3.852 6.452 1.00 80.25 94 ILE A C 1
ATOM 780 O O . ILE A 1 94 ? 10.646 -3.346 7.100 1.00 80.25 94 ILE A O 1
ATOM 784 N N . ASN A 1 95 ? 12.651 -4.352 7.040 1.00 73.19 95 ASN A N 1
ATOM 785 C CA . ASN A 1 95 ? 12.891 -4.349 8.486 1.00 73.19 95 ASN A CA 1
ATOM 786 C C . ASN A 1 95 ? 13.832 -3.228 8.947 1.00 73.19 95 ASN A C 1
ATOM 788 O O . ASN A 1 95 ? 14.031 -3.063 10.150 1.00 73.19 95 ASN A O 1
ATOM 792 N N . GLU A 1 96 ? 14.400 -2.445 8.030 1.00 66.75 96 GLU A N 1
ATOM 793 C CA . GLU A 1 96 ? 15.306 -1.365 8.396 1.00 66.75 96 GLU A CA 1
ATOM 794 C C . GLU A 1 96 ? 14.511 -0.176 8.954 1.00 66.75 96 GLU A C 1
ATOM 796 O O . GLU A 1 96 ? 13.832 0.554 8.231 1.00 66.75 96 GLU A O 1
ATOM 801 N N . GLU A 1 97 ? 14.622 0.075 10.263 1.00 56.16 97 GLU A N 1
ATOM 802 C CA . GLU A 1 97 ? 13.991 1.231 10.929 1.00 56.16 97 GLU A CA 1
ATOM 803 C C . GLU A 1 97 ? 14.633 2.590 10.557 1.00 56.16 97 GLU A C 1
ATOM 805 O O . GLU A 1 97 ? 14.319 3.624 11.151 1.00 56.16 97 GLU A O 1
ATOM 810 N N . LYS A 1 98 ? 15.509 2.606 9.544 1.00 52.84 98 LYS A N 1
ATOM 811 C CA . LYS A 1 98 ? 16.151 3.789 8.951 1.00 52.84 98 LYS A CA 1
ATOM 812 C C . LYS A 1 98 ? 16.234 3.706 7.416 1.00 52.84 98 LYS A C 1
ATOM 814 O O . LYS A 1 98 ? 17.260 4.056 6.839 1.00 52.84 98 LYS A O 1
ATOM 819 N N . GLY A 1 99 ? 15.176 3.253 6.742 1.00 53.91 99 GLY A N 1
ATOM 820 C CA . GLY A 1 99 ? 15.105 3.345 5.279 1.00 53.91 99 GLY A CA 1
ATOM 821 C C . GLY A 1 99 ? 15.091 4.798 4.762 1.00 53.91 99 GLY A C 1
ATOM 822 O O . GLY A 1 99 ? 14.985 5.762 5.533 1.00 53.91 99 GLY A O 1
ATOM 823 N N . LYS A 1 100 ? 15.193 4.972 3.433 1.00 55.69 100 LYS A N 1
ATOM 824 C CA . LYS A 1 100 ? 15.106 6.289 2.763 1.00 55.69 100 LYS A CA 1
ATOM 825 C C . LYS A 1 100 ? 13.840 7.033 3.216 1.00 55.69 100 LYS A C 1
ATOM 827 O O . LYS A 1 100 ? 12.757 6.457 3.254 1.00 55.69 100 LYS A O 1
ATOM 832 N N . ASP A 1 101 ? 13.974 8.318 3.539 1.00 62.22 101 ASP A N 1
ATOM 833 C CA . ASP A 1 101 ? 12.887 9.195 4.010 1.00 62.22 101 ASP A CA 1
ATOM 834 C C . ASP A 1 101 ? 12.227 8.780 5.350 1.00 62.22 101 ASP A C 1
ATOM 836 O O . ASP A 1 101 ? 11.103 9.194 5.638 1.00 62.22 101 ASP A O 1
ATOM 840 N N . GLY A 1 102 ? 12.893 7.970 6.188 1.00 70.06 102 GLY A N 1
ATOM 841 C CA . GLY A 1 102 ? 12.381 7.599 7.518 1.00 70.06 102 GLY A CA 1
ATOM 842 C C . GLY A 1 102 ? 11.203 6.618 7.485 1.00 70.06 102 GLY A C 1
ATOM 843 O O . GLY A 1 102 ? 10.365 6.618 8.385 1.00 70.06 102 GLY A O 1
ATOM 844 N N . LYS A 1 103 ? 11.124 5.796 6.436 1.00 79.94 103 LYS A N 1
ATOM 845 C CA . LYS A 1 103 ? 10.089 4.777 6.215 1.00 79.94 103 LYS A CA 1
ATOM 846 C C . LYS A 1 103 ? 10.738 3.432 5.905 1.00 79.94 103 LYS A C 1
ATOM 848 O O . LYS A 1 103 ? 11.908 3.380 5.539 1.00 79.94 103 LYS A O 1
ATOM 853 N N . ARG A 1 104 ? 9.967 2.350 6.029 1.00 87.69 104 ARG A N 1
ATOM 854 C CA . ARG A 1 104 ? 10.393 1.011 5.591 1.00 87.69 104 ARG A CA 1
ATOM 855 C C . ARG A 1 104 ? 10.145 0.901 4.093 1.00 87.69 104 ARG A C 1
ATOM 857 O O . ARG A 1 104 ? 9.104 1.372 3.629 1.00 87.69 104 ARG A O 1
ATOM 864 N N . THR A 1 105 ? 11.069 0.316 3.341 1.00 88.94 105 THR A N 1
ATOM 865 C CA . THR A 1 105 ? 10.985 0.294 1.874 1.00 88.94 105 THR A CA 1
ATOM 866 C C . THR A 1 105 ? 11.080 -1.113 1.313 1.00 88.94 105 THR A C 1
ATOM 868 O O . THR A 1 105 ? 11.822 -1.949 1.821 1.00 88.94 105 THR A O 1
ATOM 871 N N . ILE A 1 106 ? 10.349 -1.339 0.228 1.00 90.38 106 ILE A N 1
ATOM 872 C CA . ILE A 1 106 ? 10.577 -2.436 -0.706 1.00 90.38 106 ILE A CA 1
ATOM 873 C C . ILE A 1 106 ? 11.056 -1.808 -2.011 1.00 90.38 106 ILE A C 1
ATOM 875 O O . ILE A 1 106 ? 10.415 -0.894 -2.549 1.00 90.38 106 ILE A O 1
ATOM 879 N N . ASP A 1 107 ? 12.190 -2.292 -2.498 1.00 89.81 107 ASP A N 1
ATOM 880 C CA . ASP A 1 107 ? 12.828 -1.794 -3.704 1.00 89.81 107 ASP A CA 1
ATOM 881 C C . ASP A 1 107 ? 12.414 -2.640 -4.914 1.00 89.81 107 ASP A C 1
ATOM 883 O O . ASP A 1 107 ? 12.104 -3.826 -4.808 1.00 89.81 107 ASP A O 1
ATOM 887 N N . MET A 1 108 ? 12.416 -2.018 -6.086 1.00 88.94 108 MET A N 1
ATOM 888 C CA . MET A 1 108 ? 12.183 -2.668 -7.369 1.00 88.94 108 MET A CA 1
ATOM 889 C C . MET A 1 108 ? 13.365 -2.377 -8.287 1.00 88.94 108 MET A C 1
ATOM 891 O O . MET A 1 108 ? 13.869 -1.246 -8.334 1.00 88.94 108 MET A O 1
ATOM 895 N N . ILE A 1 109 ? 13.824 -3.393 -9.017 1.00 86.81 109 ILE A N 1
ATOM 896 C CA . ILE A 1 109 ? 14.878 -3.199 -10.012 1.00 86.81 109 ILE A CA 1
ATOM 897 C C . ILE A 1 109 ? 14.359 -2.350 -11.170 1.00 86.81 109 ILE A C 1
ATOM 899 O O . ILE A 1 109 ? 13.212 -2.446 -11.592 1.00 86.81 109 ILE A O 1
ATOM 903 N N . VAL A 1 110 ? 15.245 -1.522 -11.697 1.00 78.31 110 VAL A N 1
ATOM 904 C CA . VAL A 1 110 ? 14.926 -0.533 -12.724 1.00 78.31 110 VAL A CA 1
ATOM 905 C C . VAL A 1 110 ? 15.005 -1.129 -14.135 1.00 78.31 110 VAL A C 1
ATOM 907 O O . VAL A 1 110 ? 14.290 -0.701 -15.035 1.00 78.31 110 VAL A O 1
ATOM 910 N N . ASN A 1 111 ? 15.867 -2.132 -14.341 1.00 73.56 111 ASN A N 1
ATOM 911 C CA . ASN A 1 111 ? 15.987 -2.826 -15.621 1.00 73.56 111 ASN A CA 1
ATOM 912 C C . ASN A 1 111 ? 15.158 -4.118 -15.624 1.00 73.56 111 ASN A C 1
ATOM 914 O O . ASN A 1 111 ? 15.602 -5.160 -15.139 1.00 73.56 111 ASN A O 1
ATOM 918 N N . HIS A 1 112 ? 13.981 -4.069 -16.244 1.00 75.25 112 HIS A N 1
ATOM 919 C CA . HIS A 1 112 ? 13.035 -5.186 -16.275 1.00 75.25 112 HIS A CA 1
ATOM 920 C C . HIS A 1 112 ? 13.484 -6.383 -17.147 1.00 75.25 112 HIS A C 1
ATOM 922 O O . HIS A 1 112 ? 12.813 -7.407 -17.176 1.00 75.25 112 HIS A O 1
ATOM 928 N N . GLU A 1 113 ? 14.623 -6.318 -17.850 1.00 70.69 113 GLU A N 1
ATOM 929 C CA . GLU A 1 113 ? 15.161 -7.465 -18.613 1.00 70.69 113 GLU A CA 1
ATOM 930 C C . GLU A 1 113 ? 15.576 -8.609 -17.695 1.00 70.69 113 GLU A C 1
ATOM 932 O O . GLU A 1 113 ? 15.438 -9.775 -18.060 1.00 70.69 113 GLU A O 1
ATOM 937 N N . ASN A 1 114 ? 16.061 -8.273 -16.500 1.00 68.44 114 ASN A N 1
ATOM 938 C CA . ASN A 1 114 ? 16.462 -9.258 -15.509 1.00 68.44 114 ASN A CA 1
ATOM 939 C C . ASN A 1 114 ? 15.256 -10.056 -14.984 1.00 68.44 114 ASN A C 1
ATOM 941 O O . ASN A 1 114 ? 15.387 -11.246 -14.716 1.00 68.44 114 ASN A O 1
ATOM 945 N N . PHE A 1 115 ? 14.071 -9.435 -14.927 1.00 69.31 115 PHE A N 1
ATOM 946 C CA . PHE A 1 115 ? 12.822 -10.125 -14.599 1.00 69.31 115 PHE A CA 1
ATOM 947 C C . PHE A 1 115 ? 12.436 -11.153 -15.673 1.00 69.31 115 PHE A C 1
ATOM 949 O O . PHE A 1 115 ? 12.051 -12.266 -15.337 1.00 69.31 115 PHE A O 1
ATOM 956 N N . VAL A 1 116 ? 12.598 -10.818 -16.960 1.00 69.81 116 VAL A N 1
ATOM 957 C CA . VAL A 1 116 ? 12.269 -11.731 -18.074 1.00 69.81 116 VAL A CA 1
ATOM 958 C C . VAL A 1 116 ? 13.254 -12.899 -18.165 1.00 69.81 116 VAL A C 1
ATOM 960 O O . VAL A 1 116 ? 12.852 -14.026 -18.435 1.00 69.81 116 VAL A O 1
ATOM 963 N N . LYS A 1 117 ? 14.550 -12.634 -17.967 1.00 73.88 117 LYS A N 1
ATOM 964 C CA . LYS A 1 117 ? 15.612 -13.638 -18.140 1.00 73.88 117 LYS A CA 1
ATOM 965 C C . LYS A 1 117 ? 15.898 -14.449 -16.869 1.00 73.88 117 LYS A C 1
ATOM 967 O O . LYS A 1 117 ? 16.549 -15.483 -16.965 1.00 73.88 117 LYS A O 1
ATOM 972 N N . GLY A 1 118 ? 15.449 -13.990 -15.696 1.00 68.12 118 GLY A N 1
ATOM 973 C CA . GLY A 1 118 ? 15.672 -14.661 -14.409 1.00 68.12 118 GLY A CA 1
ATOM 974 C C . GLY A 1 118 ? 17.149 -14.779 -14.020 1.00 68.12 118 GLY A C 1
ATOM 975 O O . GLY A 1 118 ? 17.534 -15.710 -13.320 1.00 68.12 118 GLY A O 1
ATOM 976 N N . THR A 1 119 ? 17.995 -13.875 -14.519 1.00 73.94 119 THR A N 1
ATOM 977 C CA . THR A 1 119 ? 19.458 -14.025 -14.474 1.00 73.94 119 THR A CA 1
ATOM 978 C C . THR A 1 119 ? 20.085 -13.711 -13.119 1.00 73.94 119 THR A C 1
ATOM 980 O O . THR A 1 119 ? 21.149 -14.242 -12.821 1.00 73.94 119 THR A O 1
ATOM 983 N N . LEU A 1 120 ? 19.457 -12.851 -12.314 1.00 82.19 120 LEU A N 1
ATOM 984 C CA . LEU A 1 120 ? 19.982 -12.385 -11.028 1.00 82.19 120 LEU A CA 1
ATOM 985 C C . LEU A 1 120 ? 18.824 -12.058 -10.074 1.00 82.19 120 LEU A C 1
ATOM 987 O O . LEU A 1 120 ? 17.809 -11.512 -10.515 1.00 82.19 120 LEU A O 1
ATOM 991 N N . LEU A 1 121 ? 18.964 -12.331 -8.776 1.00 84.19 121 LEU A N 1
ATOM 992 C CA . LEU A 1 121 ? 17.978 -11.889 -7.785 1.00 84.19 121 LEU A CA 1
ATOM 993 C C . LEU A 1 121 ? 18.025 -10.364 -7.616 1.00 84.19 121 LEU A C 1
ATOM 995 O O . LEU A 1 121 ? 19.078 -9.736 -7.729 1.00 84.19 121 LEU A O 1
ATOM 999 N N . ALA A 1 122 ? 16.888 -9.744 -7.298 1.00 84.62 122 ALA A N 1
ATOM 1000 C CA . ALA A 1 122 ? 16.825 -8.303 -7.055 1.00 84.62 122 ALA A CA 1
ATOM 1001 C C . ALA A 1 122 ? 17.694 -7.878 -5.855 1.00 84.62 122 ALA A C 1
ATOM 1003 O O . ALA A 1 122 ? 18.312 -6.814 -5.892 1.00 84.62 122 ALA A O 1
ATOM 1004 N N . SER A 1 123 ? 17.806 -8.736 -4.835 1.00 83.62 123 SER A N 1
ATOM 1005 C CA . SER A 1 123 ? 18.661 -8.533 -3.656 1.00 83.62 123 SER A CA 1
ATOM 1006 C C . SER A 1 123 ? 20.161 -8.510 -3.977 1.00 83.62 123 SER A C 1
ATOM 1008 O O . SER A 1 123 ? 20.940 -7.888 -3.258 1.00 83.62 123 SER A O 1
ATOM 1010 N N . GLU A 1 124 ? 20.577 -9.132 -5.081 1.00 84.19 124 GLU A N 1
ATOM 1011 C CA . GLU A 1 124 ? 21.971 -9.167 -5.541 1.00 84.19 124 GLU A CA 1
ATOM 1012 C C . GLU A 1 124 ? 22.340 -7.907 -6.351 1.00 84.19 124 GLU A C 1
ATOM 1014 O O . GLU A 1 124 ? 23.516 -7.637 -6.613 1.00 84.19 124 GLU A O 1
ATOM 1019 N N . VAL A 1 125 ? 21.351 -7.081 -6.719 1.00 79.12 125 VAL A N 1
ATOM 1020 C CA . VAL A 1 125 ? 21.575 -5.789 -7.373 1.00 79.12 125 VAL A CA 1
ATOM 1021 C C . VAL A 1 125 ? 22.012 -4.762 -6.328 1.00 79.12 125 VAL A C 1
ATOM 1023 O O . VAL A 1 125 ? 21.212 -4.181 -5.595 1.00 79.12 125 VAL A O 1
ATOM 1026 N N . SER A 1 126 ? 23.313 -4.497 -6.271 1.00 67.50 126 SER A N 1
ATOM 1027 C CA . SER A 1 126 ? 23.915 -3.582 -5.293 1.00 67.50 126 SER A CA 1
ATOM 1028 C C . SER A 1 126 ? 23.959 -2.118 -5.748 1.00 67.50 126 SER A C 1
ATOM 1030 O O . SER A 1 126 ? 23.984 -1.215 -4.915 1.00 67.50 126 SER A O 1
ATOM 1032 N N . ALA A 1 127 ? 23.932 -1.841 -7.056 1.00 67.50 127 ALA A N 1
ATOM 1033 C CA . ALA A 1 127 ? 24.050 -0.476 -7.567 1.00 67.50 127 ALA A CA 1
ATOM 1034 C C . ALA A 1 127 ? 22.734 0.324 -7.388 1.00 67.50 127 ALA A C 1
ATOM 1036 O O . ALA A 1 127 ? 21.737 -0.024 -8.025 1.00 67.50 127 ALA A O 1
ATOM 1037 N N . PRO A 1 128 ? 22.717 1.456 -6.645 1.00 64.00 128 PRO A N 1
ATOM 1038 C CA . PRO A 1 128 ? 21.507 2.265 -6.410 1.00 64.00 128 PRO A CA 1
ATOM 1039 C C . PRO A 1 128 ? 20.861 2.846 -7.675 1.00 64.00 128 PRO A C 1
ATOM 1041 O O . PRO A 1 128 ? 19.716 3.272 -7.652 1.00 64.00 128 PRO A O 1
ATOM 1044 N N . LYS A 1 129 ? 21.601 2.888 -8.787 1.00 68.12 129 LYS A N 1
ATOM 1045 C CA . LYS A 1 129 ? 21.087 3.280 -10.109 1.00 68.12 129 LYS A CA 1
ATOM 1046 C C . LYS A 1 129 ? 20.224 2.198 -10.774 1.00 68.12 129 LYS A C 1
ATOM 1048 O O . LYS A 1 129 ? 19.468 2.501 -11.687 1.00 68.12 129 LYS A O 1
ATOM 1053 N N . ASN A 1 130 ? 20.345 0.953 -10.316 1.00 74.25 130 ASN A N 1
ATOM 1054 C CA . ASN A 1 130 ? 19.689 -0.218 -10.893 1.00 74.25 130 ASN A CA 1
ATOM 1055 C C . ASN A 1 130 ? 18.512 -0.716 -10.038 1.00 74.25 130 ASN A C 1
ATOM 1057 O O . ASN A 1 130 ? 17.809 -1.624 -10.475 1.00 74.25 130 ASN A O 1
ATOM 1061 N N . LYS A 1 131 ? 18.286 -0.128 -8.854 1.00 80.25 131 LYS A N 1
ATOM 1062 C CA . LYS A 1 131 ? 17.132 -0.394 -7.988 1.00 80.25 131 LYS A CA 1
ATOM 1063 C C . LYS A 1 131 ? 16.644 0.876 -7.299 1.00 80.25 131 LYS A C 1
ATOM 1065 O O . LYS A 1 131 ? 17.447 1.711 -6.890 1.00 80.25 131 LYS A O 1
ATOM 1070 N N . GLY A 1 132 ? 15.333 1.029 -7.168 1.00 81.44 132 GLY A N 1
ATOM 1071 C CA . GLY A 1 132 ? 14.718 2.186 -6.525 1.00 81.44 132 GLY A CA 1
ATOM 1072 C C . GLY A 1 132 ? 13.588 1.775 -5.596 1.00 81.44 132 GLY A C 1
ATOM 1073 O O . GLY A 1 132 ? 12.921 0.776 -5.847 1.00 81.44 132 GLY A O 1
ATOM 1074 N N . ALA A 1 133 ? 13.358 2.571 -4.551 1.00 86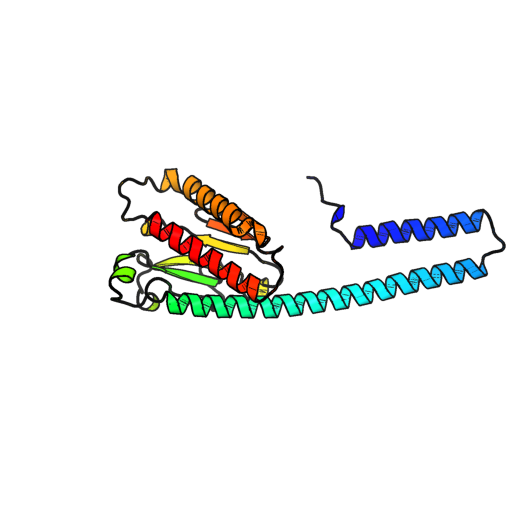.44 133 ALA A N 1
ATOM 1075 C CA . ALA A 1 133 ? 12.229 2.361 -3.654 1.00 86.44 133 ALA A CA 1
ATOM 1076 C C . ALA A 1 133 ? 10.928 2.427 -4.456 1.00 86.44 133 ALA A C 1
ATOM 1078 O O . ALA A 1 133 ? 10.671 3.420 -5.144 1.00 86.44 133 ALA A O 1
ATOM 1079 N N . PHE A 1 134 ? 10.158 1.346 -4.379 1.00 90.44 134 PHE A N 1
ATOM 1080 C CA . PHE A 1 134 ? 8.892 1.155 -5.076 1.00 90.44 134 PHE A CA 1
ATOM 1081 C C . PHE A 1 134 ? 7.722 1.320 -4.113 1.00 90.44 134 PHE A C 1
ATOM 1083 O O . PHE A 1 134 ? 6.801 2.082 -4.399 1.00 90.44 134 PHE A O 1
ATOM 1090 N N . LEU A 1 135 ? 7.789 0.666 -2.953 1.00 92.88 135 LEU A N 1
ATOM 1091 C CA . LEU A 1 135 ? 6.759 0.718 -1.922 1.00 92.88 135 LEU A CA 1
ATOM 1092 C C . LEU A 1 135 ? 7.363 1.217 -0.611 1.00 92.88 135 LEU A C 1
ATOM 1094 O O . LEU A 1 135 ? 8.370 0.700 -0.134 1.00 92.88 135 LEU A O 1
ATOM 1098 N N . TYR A 1 136 ? 6.717 2.214 -0.022 1.00 91.69 136 TYR A N 1
ATOM 1099 C CA . TYR A 1 136 ? 7.032 2.769 1.284 1.00 91.69 136 TYR A CA 1
ATOM 1100 C C . TYR A 1 136 ? 5.933 2.394 2.275 1.00 91.69 136 TYR A C 1
ATOM 1102 O O . TYR A 1 136 ? 4.747 2.641 2.037 1.00 91.69 136 TYR A O 1
ATOM 1110 N N . LEU A 1 137 ? 6.343 1.861 3.420 1.00 90.19 137 LEU A N 1
ATOM 1111 C CA . LEU A 1 137 ? 5.477 1.458 4.519 1.00 90.19 137 LEU A CA 1
ATOM 1112 C C . LEU A 1 137 ? 5.754 2.320 5.764 1.00 90.19 137 LEU A C 1
ATOM 1114 O O . LEU A 1 137 ? 6.902 2.727 5.991 1.00 90.19 137 LEU A O 1
ATOM 1118 N N . PRO A 1 138 ? 4.740 2.570 6.614 1.00 86.75 138 PRO A N 1
ATOM 1119 C CA . PRO A 1 138 ? 4.950 3.184 7.923 1.00 86.75 138 PRO A CA 1
ATOM 1120 C C . PRO A 1 138 ? 5.943 2.376 8.761 1.00 86.75 138 PRO A C 1
ATOM 1122 O O . PRO A 1 138 ? 5.981 1.147 8.653 1.00 86.75 138 PRO A O 1
ATOM 1125 N N . LEU A 1 139 ? 6.716 3.039 9.626 1.00 83.88 139 LEU A N 1
ATOM 1126 C CA . LEU A 1 139 ? 7.564 2.358 10.610 1.00 83.88 139 LEU A CA 1
ATOM 1127 C C . LEU A 1 139 ? 6.703 1.504 11.552 1.00 83.88 139 LEU A C 1
ATOM 1129 O O . LEU A 1 139 ? 5.546 1.838 11.803 1.00 83.88 139 LEU A O 1
ATOM 1133 N N . LYS A 1 140 ? 7.274 0.436 12.129 1.00 81.00 140 LYS A N 1
ATOM 1134 C CA . LYS A 1 140 ? 6.534 -0.474 13.026 1.00 81.00 140 LYS A CA 1
ATOM 1135 C C . LYS A 1 140 ? 5.881 0.267 14.200 1.00 81.00 140 LYS A C 1
ATOM 1137 O O . LYS A 1 140 ? 4.723 0.012 14.519 1.00 81.00 140 LYS A O 1
ATOM 1142 N N . LYS A 1 141 ? 6.580 1.257 14.766 1.00 78.44 141 LYS A N 1
ATOM 1143 C CA . LYS A 1 141 ? 6.064 2.132 15.836 1.00 78.44 141 LYS A CA 1
ATOM 1144 C C . LYS A 1 141 ? 4.855 2.990 15.424 1.00 78.44 141 LYS A C 1
ATOM 1146 O O . LYS A 1 141 ? 4.029 3.320 16.270 1.00 78.44 141 LYS A O 1
ATOM 1151 N N . ASP A 1 142 ? 4.722 3.305 14.136 1.00 80.31 142 ASP A N 1
ATOM 1152 C CA . ASP A 1 142 ? 3.694 4.205 13.598 1.00 80.31 142 ASP A CA 1
ATOM 1153 C C . ASP A 1 142 ? 2.491 3.447 13.011 1.00 80.31 142 ASP A C 1
ATOM 1155 O O . ASP A 1 142 ? 1.526 4.061 12.567 1.00 80.31 142 ASP A O 1
ATOM 1159 N N . LEU A 1 143 ? 2.488 2.110 13.039 1.00 76.94 143 LEU A N 1
ATOM 1160 C CA . LEU A 1 143 ? 1.411 1.274 12.484 1.00 76.94 143 LEU A CA 1
ATOM 1161 C C . LEU A 1 143 ? 0.045 1.457 13.173 1.00 76.94 143 LEU A C 1
ATOM 1163 O O . LEU A 1 143 ? -0.988 1.057 12.631 1.00 76.94 143 LEU A O 1
ATOM 1167 N N . SER A 1 144 ? 0.033 2.042 14.373 1.00 70.69 144 SER A N 1
ATOM 1168 C CA . SER A 1 144 ? -1.193 2.368 15.113 1.00 70.69 144 SER A CA 1
ATOM 1169 C C . SER A 1 144 ? -1.784 3.731 14.740 1.00 70.69 144 SER A C 1
ATOM 1171 O O . SER A 1 144 ? -2.973 3.960 14.955 1.00 70.69 144 SER A O 1
ATOM 1173 N N . THR A 1 145 ? -0.973 4.629 14.177 1.00 72.50 145 THR A N 1
ATOM 1174 C CA . THR A 1 145 ? -1.333 6.026 13.889 1.00 72.50 145 THR A CA 1
ATOM 1175 C C . THR A 1 145 ? -1.348 6.334 12.395 1.00 72.50 145 THR A C 1
ATOM 1177 O O . THR A 1 145 ? -2.049 7.248 11.966 1.00 72.50 145 THR A O 1
ATOM 1180 N N . SER A 1 146 ? -0.621 5.557 11.593 1.00 80.62 146 SER A N 1
ATOM 1181 C CA . SER A 1 146 ? -0.501 5.711 10.150 1.00 80.62 146 SER A CA 1
ATOM 1182 C C . SER A 1 146 ? -0.913 4.429 9.433 1.00 80.62 146 SER A C 1
ATOM 1184 O O . SER A 1 146 ? -0.310 3.372 9.600 1.00 80.62 146 SER A O 1
ATOM 1186 N N . GLN A 1 147 ? -1.945 4.548 8.598 1.00 87.94 147 GLN A N 1
ATOM 1187 C CA . GLN A 1 147 ? -2.449 3.486 7.723 1.00 87.94 147 GLN A CA 1
ATOM 1188 C C . GLN A 1 147 ? -2.389 3.949 6.267 1.00 87.94 147 GLN A C 1
ATOM 1190 O O . GLN A 1 147 ? -3.371 3.897 5.529 1.00 87.94 147 GLN A O 1
ATOM 1195 N N . VAL A 1 148 ? -1.225 4.482 5.890 1.00 92.19 148 VAL A N 1
ATOM 1196 C CA . VAL A 1 148 ? -0.931 4.959 4.540 1.00 92.19 148 VAL A CA 1
ATOM 1197 C C . VAL A 1 148 ? 0.314 4.248 4.036 1.00 92.19 148 VAL A C 1
ATOM 1199 O O . VAL A 1 148 ? 1.378 4.352 4.645 1.00 92.19 148 VAL A O 1
ATOM 1202 N N . MET A 1 149 ? 0.188 3.561 2.907 1.00 93.94 149 MET A N 1
ATOM 1203 C CA . MET A 1 149 ? 1.334 3.096 2.127 1.00 93.94 149 MET A CA 1
ATOM 1204 C C . MET A 1 149 ? 1.553 4.037 0.947 1.00 93.94 149 MET A C 1
ATOM 1206 O O . MET A 1 149 ? 0.610 4.697 0.505 1.00 93.94 149 MET A O 1
ATOM 1210 N N . GLN A 1 150 ? 2.783 4.128 0.446 1.00 94.75 150 GLN A N 1
ATOM 1211 C CA . GLN A 1 150 ? 3.070 4.961 -0.718 1.00 94.75 150 GLN A CA 1
ATOM 1212 C C . GLN A 1 150 ? 3.779 4.182 -1.809 1.00 94.75 150 GLN A C 1
ATOM 1214 O O . GLN A 1 150 ? 4.748 3.480 -1.535 1.00 94.75 150 GLN A O 1
ATOM 1219 N N . PHE A 1 151 ? 3.347 4.383 -3.046 1.00 94.31 151 PHE A N 1
ATOM 1220 C CA . PHE A 1 151 ? 4.070 3.910 -4.218 1.00 94.31 151 PHE A CA 1
ATOM 1221 C C . PHE A 1 151 ? 4.889 5.048 -4.796 1.00 94.31 151 PHE A C 1
ATOM 1223 O O . PHE A 1 151 ? 4.370 6.155 -4.940 1.00 94.31 151 PHE A O 1
ATOM 1230 N N . LYS A 1 152 ? 6.150 4.790 -5.133 1.00 91.06 152 LYS A N 1
ATOM 1231 C CA . LYS A 1 152 ? 7.024 5.769 -5.773 1.00 91.06 152 LYS A CA 1
ATOM 1232 C C . LYS A 1 152 ? 7.361 5.334 -7.188 1.00 91.06 152 LYS A C 1
ATOM 1234 O O . LYS A 1 152 ? 7.761 4.194 -7.413 1.00 91.06 152 LYS A O 1
ATOM 1239 N N . ILE A 1 153 ? 7.255 6.277 -8.117 1.00 86.50 153 ILE A N 1
ATOM 1240 C CA . ILE A 1 153 ? 7.829 6.126 -9.450 1.00 86.50 153 ILE A CA 1
ATOM 1241 C C . ILE A 1 153 ? 9.241 6.691 -9.472 1.00 86.50 153 ILE A C 1
ATOM 1243 O O . ILE A 1 153 ? 9.523 7.711 -8.851 1.00 86.50 153 ILE A O 1
ATOM 1247 N N . ASN A 1 154 ? 10.133 6.026 -10.197 1.00 77.88 154 ASN A N 1
ATOM 1248 C CA . ASN A 1 154 ? 11.481 6.520 -10.435 1.00 77.88 154 ASN A CA 1
ATOM 1249 C C . ASN A 1 154 ? 11.681 6.665 -11.943 1.00 77.88 154 ASN A C 1
ATOM 1251 O O . ASN A 1 154 ? 11.346 5.747 -12.687 1.00 77.88 154 ASN A O 1
ATOM 1255 N N . LYS A 1 155 ? 12.297 7.764 -12.395 1.00 79.75 155 LYS A N 1
ATOM 1256 C CA . LYS A 1 155 ? 12.588 8.013 -13.821 1.00 79.75 155 LYS A CA 1
ATOM 1257 C C . LYS A 1 155 ? 13.220 6.817 -14.531 1.00 79.75 155 LYS A C 1
ATOM 1259 O O . LYS A 1 155 ? 12.850 6.490 -15.652 1.00 79.75 155 LYS A O 1
ATOM 1264 N N . GLY A 1 156 ? 14.156 6.144 -13.860 1.00 76.19 156 GLY A N 1
ATOM 1265 C CA . GLY A 1 156 ? 14.833 4.981 -14.421 1.00 76.19 156 GLY A CA 1
ATOM 1266 C C . GLY A 1 156 ? 13.875 3.857 -14.831 1.00 76.19 156 GLY A C 1
ATOM 1267 O O . GLY A 1 156 ? 14.163 3.156 -15.799 1.00 76.19 156 GLY A O 1
ATOM 1268 N N . MET A 1 157 ? 12.743 3.688 -14.133 1.00 75.44 157 MET A N 1
ATOM 1269 C CA . MET A 1 157 ? 11.767 2.625 -14.418 1.00 75.44 157 MET A CA 1
ATOM 1270 C C . MET A 1 157 ? 11.139 2.781 -15.806 1.00 75.44 157 MET A C 1
ATOM 1272 O O . MET A 1 157 ? 10.678 1.797 -16.359 1.00 75.44 157 MET A O 1
ATOM 1276 N N . PHE A 1 158 ? 11.183 3.983 -16.389 1.00 77.94 158 PHE A N 1
ATOM 1277 C CA . PHE A 1 158 ? 10.674 4.282 -17.731 1.00 77.94 158 PHE A CA 1
ATOM 1278 C C . PHE A 1 158 ? 11.789 4.456 -18.768 1.00 77.94 158 PHE A C 1
ATOM 1280 O O . PHE A 1 158 ? 11.563 4.999 -19.843 1.00 77.94 158 PHE A O 1
ATOM 1287 N N . SER A 1 159 ? 13.014 4.016 -18.465 1.00 71.44 159 SER A N 1
ATOM 1288 C CA . SER A 1 159 ? 14.190 4.244 -19.320 1.00 71.44 159 SER A CA 1
ATOM 1289 C C . SER A 1 159 ? 14.092 3.659 -20.736 1.00 71.44 159 SER A C 1
ATOM 1291 O O . SER A 1 159 ? 14.879 4.046 -21.597 1.00 71.44 159 SER A O 1
ATOM 1293 N N . ARG A 1 160 ? 13.139 2.756 -21.001 1.00 71.19 160 ARG A N 1
ATOM 1294 C CA . ARG A 1 160 ? 12.896 2.174 -22.332 1.00 71.19 160 ARG A CA 1
ATOM 1295 C C . ARG A 1 160 ? 11.918 2.979 -23.187 1.00 71.19 160 ARG A C 1
ATOM 1297 O O . ARG A 1 160 ? 11.861 2.766 -24.396 1.00 71.19 160 ARG A O 1
ATOM 1304 N N . ARG A 1 161 ? 11.188 3.921 -22.587 1.00 78.00 161 ARG A N 1
ATOM 1305 C CA . ARG A 1 161 ? 10.256 4.818 -23.273 1.00 78.00 161 ARG A CA 1
ATOM 1306 C C . ARG A 1 161 ? 10.983 6.079 -23.717 1.00 78.00 161 ARG A C 1
ATOM 1308 O O . ARG A 1 161 ? 10.997 7.084 -23.016 1.00 78.00 161 ARG A O 1
ATOM 1315 N N . ALA A 1 162 ? 11.607 6.016 -24.893 1.00 74.12 162 ALA A N 1
ATOM 1316 C CA . ALA A 1 162 ? 12.250 7.182 -25.506 1.00 74.12 162 ALA A CA 1
ATOM 1317 C C . ALA A 1 162 ? 11.243 8.282 -25.906 1.00 74.12 162 ALA A C 1
ATOM 1319 O O . ALA A 1 162 ? 11.637 9.425 -26.117 1.00 74.12 162 ALA A O 1
ATOM 1320 N N . ASP A 1 163 ? 9.961 7.927 -26.013 1.00 82.50 163 ASP A N 1
ATOM 1321 C CA . ASP A 1 163 ? 8.830 8.796 -26.338 1.00 82.50 163 ASP A CA 1
ATOM 1322 C C . ASP A 1 163 ? 8.233 9.528 -25.124 1.00 82.50 163 ASP A C 1
ATOM 1324 O O . ASP A 1 163 ? 7.463 10.464 -25.315 1.00 82.50 163 ASP A O 1
ATOM 1328 N N . LEU A 1 164 ? 8.570 9.113 -23.898 1.00 84.19 164 LEU A N 1
ATOM 1329 C CA . LEU A 1 164 ? 7.998 9.661 -22.669 1.00 84.19 164 LEU A CA 1
ATOM 1330 C C . LEU A 1 164 ? 8.823 10.848 -22.152 1.00 84.19 164 LEU A C 1
ATOM 1332 O O . LEU A 1 164 ? 9.974 10.677 -21.732 1.00 84.19 164 LEU A O 1
ATOM 1336 N N . ASP A 1 165 ? 8.215 12.032 -22.055 1.00 87.06 165 ASP A N 1
ATOM 1337 C CA . ASP A 1 165 ? 8.816 13.147 -21.320 1.00 87.06 165 ASP A CA 1
ATOM 1338 C C . ASP A 1 165 ? 8.477 13.031 -19.832 1.00 87.06 165 ASP A C 1
ATOM 1340 O O . ASP A 1 165 ? 7.496 13.583 -19.329 1.00 87.06 165 ASP A O 1
ATOM 1344 N N . TYR A 1 166 ? 9.322 12.297 -19.107 1.00 85.75 166 TYR A N 1
ATOM 1345 C CA . TYR A 1 166 ? 9.116 12.021 -17.687 1.00 85.75 166 TYR A CA 1
ATOM 1346 C C . TYR A 1 166 ? 8.871 13.280 -16.839 1.00 85.75 166 TYR A C 1
ATOM 1348 O O . TYR A 1 166 ? 8.028 13.253 -15.943 1.00 85.75 166 TYR A O 1
ATOM 1356 N N . GLU A 1 167 ? 9.587 14.382 -17.084 1.00 88.69 167 GLU A N 1
ATOM 1357 C CA . GLU A 1 167 ? 9.456 15.570 -16.231 1.00 88.69 167 GLU A CA 1
ATOM 1358 C C . GLU A 1 167 ? 8.092 16.241 -16.389 1.00 88.69 167 GLU A C 1
ATOM 1360 O O . GLU A 1 167 ? 7.521 16.714 -15.400 1.00 88.69 167 GLU A O 1
ATOM 1365 N N . THR A 1 168 ? 7.558 16.216 -17.609 1.00 87.69 168 THR A N 1
ATOM 1366 C CA . THR A 1 168 ? 6.261 16.798 -17.956 1.00 87.69 168 THR A CA 1
ATOM 1367 C C . THR A 1 168 ? 5.105 15.854 -17.604 1.00 87.69 168 THR A C 1
ATOM 1369 O O . THR A 1 168 ? 4.083 16.291 -17.073 1.00 87.69 168 THR A O 1
ATOM 1372 N N . GLU A 1 169 ? 5.263 14.547 -17.825 1.00 88.44 169 GLU A N 1
ATOM 1373 C CA . GLU A 1 169 ? 4.167 13.571 -17.753 1.00 88.44 169 GLU A CA 1
ATOM 1374 C C . GLU A 1 169 ? 4.010 12.877 -16.390 1.00 88.44 169 GLU A C 1
ATOM 1376 O O . GLU A 1 169 ? 2.935 12.350 -16.089 1.00 88.44 169 GLU A O 1
ATOM 1381 N N . LYS A 1 170 ? 5.031 12.897 -15.517 1.00 89.31 170 LYS A N 1
ATOM 1382 C CA . LYS A 1 170 ? 5.013 12.161 -14.234 1.00 89.31 170 LYS A CA 1
ATOM 1383 C C . LYS A 1 170 ? 3.780 12.429 -13.374 1.00 89.31 170 LYS A C 1
ATOM 1385 O O . LYS A 1 170 ? 3.254 11.504 -12.762 1.00 89.31 170 LYS A O 1
ATOM 1390 N N . ASN A 1 171 ? 3.290 13.670 -13.322 1.00 90.62 171 ASN A N 1
ATOM 1391 C CA . ASN A 1 171 ? 2.105 14.001 -12.524 1.00 90.62 171 ASN A CA 1
ATOM 1392 C C . ASN A 1 171 ? 0.844 13.337 -13.087 1.00 90.62 171 ASN A C 1
ATOM 1394 O O . ASN A 1 171 ? 0.098 12.725 -12.325 1.00 90.62 171 ASN A O 1
ATOM 1398 N N . SER A 1 172 ? 0.644 13.396 -14.404 1.00 91.06 172 SER A N 1
ATOM 1399 C CA . SER A 1 172 ? -0.493 12.759 -15.071 1.00 91.06 172 SER A CA 1
ATOM 1400 C C . SER A 1 172 ? -0.448 11.238 -14.934 1.00 91.06 172 SER A C 1
ATOM 1402 O O . SER A 1 172 ? -1.480 10.617 -14.687 1.00 91.06 172 SER A O 1
ATOM 1404 N N . ILE A 1 173 ? 0.741 10.629 -15.009 1.00 90.69 173 ILE A N 1
ATOM 1405 C CA . ILE A 1 173 ? 0.924 9.192 -14.758 1.00 90.69 173 ILE A CA 1
ATOM 1406 C C . ILE A 1 173 ? 0.489 8.837 -13.329 1.00 90.69 173 ILE A C 1
ATOM 1408 O O . ILE A 1 173 ? -0.331 7.938 -13.145 1.00 90.69 173 ILE A O 1
ATOM 1412 N N . LEU A 1 174 ? 0.978 9.562 -12.317 1.00 93.19 174 LEU A N 1
ATOM 1413 C CA . LEU A 1 174 ? 0.625 9.322 -10.910 1.00 93.19 174 LEU A CA 1
ATOM 1414 C C . LEU A 1 174 ? -0.876 9.479 -10.650 1.00 93.19 174 LEU A C 1
ATOM 1416 O O . LEU A 1 174 ? -1.468 8.661 -9.946 1.00 93.19 174 LEU A O 1
ATOM 1420 N N . GLU A 1 175 ? -1.494 10.519 -11.210 1.00 94.56 175 GLU A N 1
ATOM 1421 C CA . GLU A 1 175 ? -2.931 10.770 -11.074 1.00 94.56 175 GLU A CA 1
ATOM 1422 C C . GLU A 1 175 ? -3.758 9.672 -11.736 1.00 94.56 175 GLU A C 1
ATOM 1424 O O . GLU A 1 175 ? -4.691 9.155 -11.122 1.00 94.56 175 GLU A O 1
ATOM 1429 N N . ASN A 1 176 ? -3.383 9.252 -12.944 1.00 93.62 176 ASN A N 1
ATOM 1430 C CA . ASN A 1 176 ? -4.061 8.171 -13.651 1.00 93.62 176 ASN A CA 1
ATOM 1431 C C . ASN A 1 176 ? -3.977 6.848 -12.885 1.00 93.62 176 ASN A C 1
ATOM 1433 O O . ASN A 1 176 ? -4.982 6.148 -12.765 1.00 93.62 176 ASN A O 1
ATOM 1437 N N . ILE A 1 177 ? -2.812 6.516 -12.325 1.00 94.38 177 ILE A N 1
ATOM 1438 C CA . ILE A 1 177 ? -2.644 5.305 -11.515 1.00 94.38 177 ILE A CA 1
ATOM 1439 C C . ILE A 1 177 ? -3.479 5.399 -10.237 1.00 94.38 177 ILE A C 1
ATOM 1441 O O . ILE A 1 177 ? -4.216 4.467 -9.928 1.00 94.38 177 ILE A O 1
ATOM 1445 N N . ALA A 1 178 ? -3.445 6.532 -9.529 1.00 96.56 178 ALA A N 1
ATOM 1446 C CA . ALA A 1 178 ? -4.267 6.735 -8.337 1.00 96.56 178 ALA A CA 1
ATOM 1447 C C . ALA A 1 178 ? -5.771 6.606 -8.640 1.00 96.56 178 ALA A C 1
ATOM 1449 O O . ALA A 1 178 ? -6.505 5.953 -7.897 1.00 96.56 178 ALA A O 1
ATOM 1450 N N . ASN A 1 179 ? -6.233 7.180 -9.752 1.00 96.44 179 ASN A N 1
ATOM 1451 C CA . ASN A 1 179 ? -7.622 7.080 -10.192 1.00 96.44 179 ASN A CA 1
ATOM 1452 C C . ASN A 1 179 ? -8.012 5.637 -10.525 1.00 96.44 179 ASN A C 1
ATOM 1454 O O . ASN A 1 179 ? -9.088 5.196 -10.127 1.00 96.44 179 ASN A O 1
ATOM 1458 N N . ARG A 1 180 ? -7.131 4.882 -11.188 1.00 95.50 180 ARG A N 1
ATOM 1459 C CA . ARG A 1 180 ? -7.366 3.463 -11.475 1.00 95.50 180 ARG A CA 1
ATOM 1460 C C . ARG A 1 180 ? -7.405 2.610 -10.211 1.00 95.50 180 ARG A C 1
ATOM 1462 O O . ARG A 1 180 ? -8.303 1.790 -10.093 1.00 95.50 180 ARG A O 1
ATOM 1469 N N . ILE A 1 181 ? -6.524 2.851 -9.235 1.00 96.38 181 ILE A N 1
ATOM 1470 C CA . ILE A 1 181 ? -6.601 2.172 -7.930 1.00 96.38 181 ILE A CA 1
ATOM 1471 C C . ILE A 1 181 ? -7.965 2.438 -7.281 1.00 96.38 181 ILE A C 1
ATOM 1473 O O . ILE A 1 181 ? -8.624 1.508 -6.830 1.00 96.38 181 ILE A O 1
ATOM 1477 N N . ASN A 1 182 ? -8.413 3.698 -7.258 1.00 96.19 182 ASN A N 1
ATOM 1478 C CA . ASN A 1 182 ? -9.721 4.042 -6.697 1.00 96.19 182 ASN A CA 1
ATOM 1479 C C . ASN A 1 182 ? -10.876 3.364 -7.438 1.00 96.19 182 ASN A C 1
ATOM 1481 O O . ASN A 1 182 ? -11.870 3.033 -6.805 1.00 96.19 182 ASN A O 1
ATOM 1485 N N . PHE A 1 183 ? -10.765 3.191 -8.754 1.00 94.88 183 PHE A N 1
ATOM 1486 C CA . PHE A 1 183 ? -11.780 2.526 -9.561 1.00 94.88 183 PHE A CA 1
ATOM 1487 C C . PHE A 1 183 ? -11.838 1.021 -9.253 1.00 94.88 183 PHE A C 1
ATOM 1489 O O . PHE A 1 183 ? -12.869 0.537 -8.784 1.00 94.88 183 PHE A O 1
ATOM 1496 N N . GLU A 1 184 ? -10.716 0.317 -9.426 1.00 94.31 184 GLU A N 1
ATOM 1497 C CA . GLU A 1 184 ? -10.613 -1.144 -9.282 1.00 94.31 184 GLU A CA 1
ATOM 1498 C C . GLU A 1 184 ? -10.850 -1.620 -7.840 1.00 94.31 184 GLU A C 1
ATOM 1500 O O . GLU A 1 184 ? -11.444 -2.670 -7.606 1.00 94.31 184 GLU A O 1
ATOM 1505 N N . PHE A 1 185 ? -10.433 -0.825 -6.850 1.00 94.31 185 PHE A N 1
ATOM 1506 C CA . PHE A 1 185 ? -10.466 -1.193 -5.431 1.00 94.31 185 PHE A CA 1
ATOM 1507 C C . PHE A 1 185 ? -11.412 -0.311 -4.601 1.00 94.31 185 PHE A C 1
ATOM 1509 O O . PHE A 1 185 ? -11.271 -0.201 -3.380 1.00 94.31 185 PHE A O 1
ATOM 1516 N N . SER A 1 186 ? -12.409 0.309 -5.240 1.00 88.31 186 SER A N 1
ATOM 1517 C CA . SER A 1 186 ? -13.423 1.139 -4.562 1.00 88.31 186 SER A CA 1
ATOM 1518 C C . SER A 1 186 ? -14.172 0.398 -3.445 1.00 88.31 186 SER A C 1
ATOM 1520 O O . SER A 1 186 ? -14.568 1.007 -2.450 1.00 88.31 186 SER A O 1
ATOM 1522 N N . SER A 1 187 ? -14.346 -0.918 -3.588 1.00 87.75 187 SE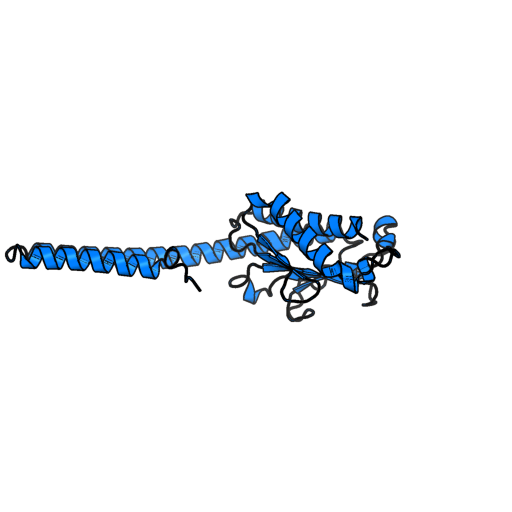R A N 1
ATOM 1523 C CA . SER A 1 187 ? -15.161 -1.759 -2.705 1.00 87.75 187 SER A CA 1
ATOM 1524 C C . SER A 1 187 ? -14.519 -2.073 -1.353 1.00 87.75 187 SER A C 1
ATOM 1526 O O . SER A 1 187 ? -15.238 -2.361 -0.399 1.00 87.75 187 SER A O 1
ATOM 1528 N N . ILE A 1 188 ? -13.191 -1.990 -1.237 1.00 89.31 188 ILE A N 1
ATOM 1529 C CA . ILE A 1 188 ? -12.473 -2.398 -0.019 1.00 89.31 188 ILE A CA 1
ATOM 1530 C C . ILE A 1 188 ? -12.218 -1.228 0.947 1.00 89.31 188 ILE A C 1
ATOM 1532 O O . ILE A 1 188 ? -11.645 -1.404 2.012 1.00 89.31 188 ILE A O 1
ATOM 1536 N N . GLY A 1 189 ? -12.662 -0.009 0.635 1.00 87.12 189 GLY A N 1
ATOM 1537 C CA . GLY A 1 189 ? -12.528 1.122 1.562 1.00 87.12 189 GLY A CA 1
ATOM 1538 C C . GLY A 1 189 ? -11.111 1.700 1.648 1.00 87.12 189 GLY A C 1
ATOM 1539 O O . GLY A 1 189 ? -10.729 2.250 2.685 1.00 87.12 189 GLY A O 1
ATOM 1540 N N . ILE A 1 190 ? -10.345 1.611 0.558 1.00 94.19 190 ILE A N 1
ATOM 1541 C CA . ILE A 1 190 ? -9.093 2.355 0.385 1.00 94.19 190 ILE A CA 1
ATOM 1542 C C . ILE A 1 190 ? -9.318 3.644 -0.408 1.00 94.19 190 ILE A C 1
ATOM 1544 O O . ILE A 1 190 ? -10.323 3.809 -1.100 1.00 94.19 190 ILE A O 1
ATOM 1548 N N . ARG A 1 191 ? -8.366 4.573 -0.316 1.00 95.44 191 ARG A N 1
ATOM 1549 C CA . ARG A 1 191 ? -8.337 5.782 -1.138 1.00 95.44 191 ARG A CA 1
ATOM 1550 C C . ARG A 1 191 ? -6.920 6.086 -1.599 1.00 95.44 191 ARG A C 1
ATOM 1552 O O . ARG A 1 191 ? -6.048 6.357 -0.779 1.00 95.44 191 ARG A O 1
ATOM 1559 N N . ALA A 1 192 ? -6.725 6.122 -2.907 1.00 96.81 192 ALA A N 1
ATOM 1560 C CA . ALA A 1 192 ? -5.487 6.534 -3.542 1.00 96.81 192 ALA A CA 1
ATOM 1561 C C . ALA A 1 192 ? -5.539 8.004 -3.983 1.00 96.81 192 ALA A C 1
ATOM 1563 O O . ALA A 1 192 ? -6.583 8.514 -4.403 1.00 96.81 192 ALA A O 1
ATOM 1564 N N . LYS A 1 193 ? -4.408 8.700 -3.906 1.00 96.50 193 LYS A N 1
ATOM 1565 C CA . LYS A 1 193 ? -4.221 10.042 -4.474 1.00 96.50 193 LYS A CA 1
ATOM 1566 C C . LYS A 1 193 ? -2.752 10.278 -4.801 1.00 96.50 193 LYS A C 1
ATOM 1568 O O . LYS A 1 193 ? -1.876 9.697 -4.165 1.00 96.50 193 LYS A O 1
ATOM 1573 N N . LYS A 1 194 ? -2.472 11.200 -5.721 1.00 94.88 194 LYS A N 1
ATOM 1574 C CA . LYS A 1 194 ? -1.123 11.759 -5.853 1.00 94.88 194 LYS A CA 1
ATOM 1575 C C . LYS A 1 194 ? -0.713 12.406 -4.526 1.00 94.88 194 LYS A C 1
ATOM 1577 O O . LYS A 1 194 ? -1.501 13.145 -3.928 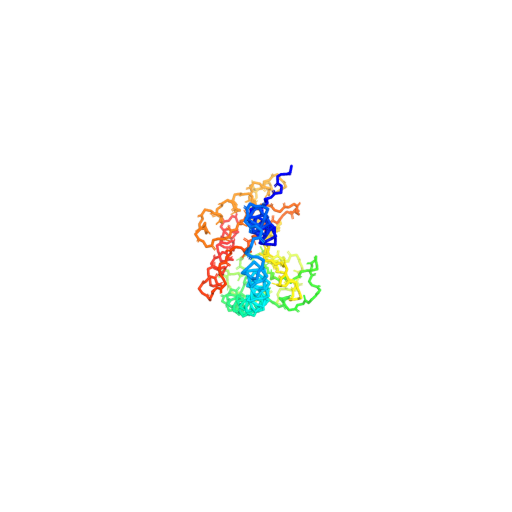1.00 94.88 194 LYS A O 1
ATOM 1582 N N . SER A 1 195 ? 0.495 12.108 -4.066 1.00 91.06 195 SER A N 1
ATOM 1583 C CA . SER A 1 195 ? 1.045 12.707 -2.855 1.00 91.06 195 SER A CA 1
ATOM 1584 C C . SER A 1 195 ? 1.403 14.180 -3.085 1.00 91.06 195 SER A C 1
ATOM 1586 O O . SER A 1 195 ? 1.569 14.639 -4.222 1.00 91.06 195 SER A O 1
ATOM 1588 N N . SER A 1 196 ? 1.525 14.930 -1.989 1.00 86.00 196 SER A N 1
ATOM 1589 C CA . SER A 1 196 ? 2.198 16.234 -2.008 1.00 86.00 196 SER A CA 1
ATOM 1590 C C . SER A 1 196 ? 3.689 16.081 -2.292 1.00 86.00 196 SER A C 1
ATOM 1592 O O . SER A 1 196 ? 4.291 16.962 -2.900 1.00 86.00 196 SER A O 1
ATOM 1594 N N . ASP A 1 197 ? 4.261 14.951 -1.876 1.00 82.00 197 ASP A N 1
ATOM 1595 C CA . ASP A 1 197 ? 5.628 14.584 -2.201 1.00 82.00 197 ASP A CA 1
ATOM 1596 C C . ASP A 1 197 ? 5.734 14.283 -3.699 1.00 82.00 197 ASP A C 1
ATOM 1598 O O . ASP A 1 197 ? 4.864 13.635 -4.293 1.00 82.00 197 ASP A O 1
ATOM 1602 N N . ALA A 1 198 ? 6.824 14.737 -4.315 1.00 80.88 198 ALA A N 1
ATOM 1603 C CA . ALA A 1 198 ? 7.086 14.445 -5.715 1.00 80.88 198 ALA A CA 1
ATOM 1604 C C . ALA A 1 198 ? 7.161 12.926 -5.945 1.00 80.88 198 ALA A C 1
ATOM 1606 O O . ALA A 1 198 ? 7.732 12.193 -5.138 1.00 80.88 198 ALA A O 1
ATOM 1607 N N . GLU A 1 199 ? 6.607 12.476 -7.076 1.00 89.62 199 GLU A N 1
ATOM 1608 C CA . GLU A 1 199 ? 6.761 11.102 -7.579 1.00 89.62 199 GLU A CA 1
ATOM 1609 C C . GLU A 1 199 ? 6.092 10.006 -6.736 1.00 89.62 199 GLU A C 1
ATOM 1611 O O . GLU A 1 199 ? 6.383 8.827 -6.929 1.00 89.62 199 GLU A O 1
ATOM 1616 N N . LYS A 1 200 ? 5.188 10.365 -5.815 1.00 93.31 200 LYS A N 1
ATOM 1617 C CA . LYS A 1 200 ? 4.528 9.405 -4.920 1.00 93.31 200 LYS A CA 1
ATOM 1618 C C . LYS A 1 200 ? 3.008 9.375 -5.086 1.00 93.31 200 LYS A C 1
ATOM 1620 O O . LYS A 1 200 ? 2.364 10.390 -5.357 1.00 93.31 200 LYS A O 1
ATOM 1625 N N . ILE A 1 201 ? 2.433 8.200 -4.859 1.00 95.56 201 ILE A N 1
ATOM 1626 C CA . ILE A 1 201 ? 0.997 7.954 -4.705 1.00 95.56 201 ILE A CA 1
ATOM 1627 C C . ILE A 1 201 ? 0.770 7.529 -3.261 1.00 95.56 201 ILE A C 1
ATOM 1629 O O . ILE A 1 201 ? 1.363 6.549 -2.827 1.00 95.56 201 ILE A O 1
ATOM 1633 N N . ASP A 1 202 ? -0.096 8.232 -2.538 1.00 96.00 202 ASP A N 1
ATOM 1634 C CA . ASP A 1 202 ? -0.541 7.822 -1.208 1.00 96.00 202 ASP A CA 1
ATOM 1635 C C . ASP A 1 202 ? -1.757 6.908 -1.346 1.00 96.00 202 ASP A C 1
ATOM 1637 O O . ASP A 1 202 ? -2.740 7.290 -1.986 1.00 96.00 202 ASP A O 1
ATOM 1641 N N . VAL A 1 203 ? -1.724 5.743 -0.702 1.00 96.62 203 VAL A N 1
ATOM 1642 C CA . VAL A 1 203 ? -2.875 4.848 -0.555 1.00 96.62 203 VAL A CA 1
ATOM 1643 C C . VAL A 1 203 ? -3.232 4.748 0.922 1.00 96.62 203 VAL A C 1
ATOM 1645 O O . VAL A 1 203 ? -2.543 4.100 1.710 1.00 96.62 203 VAL A O 1
ATOM 1648 N N . ASP A 1 204 ? -4.314 5.427 1.287 1.00 94.56 204 ASP A N 1
ATOM 1649 C CA . ASP A 1 204 ? -4.897 5.435 2.623 1.00 94.56 204 ASP A CA 1
ATOM 1650 C C . ASP A 1 204 ? -5.854 4.248 2.773 1.00 94.56 204 ASP A C 1
ATOM 1652 O O . ASP A 1 204 ? -6.861 4.148 2.068 1.00 94.56 204 ASP A O 1
ATOM 1656 N N . PHE A 1 205 ? -5.536 3.356 3.707 1.00 93.12 205 PHE A N 1
ATOM 1657 C CA . PHE A 1 205 ? -6.341 2.193 4.069 1.00 93.12 205 PHE A CA 1
ATOM 1658 C C . PHE A 1 205 ? -6.876 2.293 5.509 1.00 93.12 205 PHE A C 1
ATOM 1660 O O . PHE A 1 205 ? -7.220 1.286 6.128 1.00 93.12 205 PHE A O 1
ATOM 1667 N N . SER A 1 206 ? -6.999 3.509 6.053 1.00 89.56 206 SER A N 1
ATOM 1668 C CA . SER A 1 206 ? -7.548 3.772 7.393 1.00 89.56 206 SER A CA 1
ATOM 1669 C C . SER A 1 206 ? -8.981 3.278 7.587 1.00 89.56 206 SER A C 1
ATOM 1671 O O . SER A 1 206 ? -9.372 2.903 8.691 1.00 89.56 206 SER A O 1
ATOM 1673 N N . LYS A 1 207 ? -9.770 3.263 6.508 1.00 88.88 207 LYS A N 1
ATOM 1674 C CA . LYS A 1 207 ? -11.174 2.826 6.508 1.00 88.88 207 LYS A CA 1
ATOM 1675 C C . LYS A 1 207 ? -11.373 1.371 6.079 1.00 88.88 207 LYS A C 1
ATOM 1677 O O . LYS A 1 207 ? -12.497 0.887 6.164 1.00 88.88 207 LYS A O 1
ATOM 1682 N N . LEU A 1 208 ? -10.312 0.695 5.639 1.00 90.25 208 LEU A N 1
ATOM 1683 C CA . LEU A 1 208 ? -10.334 -0.723 5.284 1.00 90.25 208 LEU A CA 1
ATOM 1684 C C . LEU A 1 208 ? -10.623 -1.553 6.536 1.00 90.25 208 LEU A C 1
ATOM 1686 O O . LEU A 1 208 ? -9.927 -1.409 7.550 1.00 90.25 208 LEU A O 1
ATOM 1690 N N . GLU A 1 209 ? -11.603 -2.452 6.453 1.00 89.25 209 GLU A N 1
ATOM 1691 C CA . GLU A 1 209 ? -11.881 -3.390 7.536 1.00 89.25 209 GLU A CA 1
ATOM 1692 C C . GLU A 1 209 ? -10.689 -4.336 7.741 1.00 89.25 209 GLU A C 1
ATOM 1694 O O . GLU A 1 209 ? -10.166 -4.923 6.795 1.00 89.25 209 GLU A O 1
ATOM 1699 N N . LYS A 1 210 ? -10.260 -4.487 8.996 1.00 89.38 210 LYS A N 1
ATOM 1700 C CA . LYS A 1 210 ? -9.055 -5.235 9.375 1.00 89.38 210 LYS A CA 1
ATOM 1701 C C . LYS A 1 210 ? -9.310 -6.744 9.418 1.00 89.38 210 LYS A C 1
ATOM 1703 O O . LYS A 1 210 ? -9.446 -7.315 10.498 1.00 89.38 210 LYS A O 1
ATOM 1708 N N . THR A 1 211 ? -9.415 -7.364 8.247 1.00 90.31 211 THR A N 1
ATOM 1709 C CA . THR A 1 211 ? -9.569 -8.817 8.058 1.00 90.31 211 THR A CA 1
ATOM 1710 C C . THR A 1 211 ? -8.412 -9.390 7.239 1.00 90.31 211 THR A C 1
ATOM 1712 O O . THR A 1 211 ? -7.774 -8.669 6.472 1.00 90.31 211 THR A O 1
ATOM 1715 N N . ASP A 1 212 ? -8.160 -10.693 7.366 1.00 91.06 212 ASP A N 1
ATOM 1716 C CA . ASP A 1 212 ? -7.136 -11.397 6.581 1.00 91.06 212 ASP A CA 1
ATOM 1717 C C . ASP A 1 212 ? -7.425 -11.330 5.073 1.00 91.06 212 ASP A C 1
ATOM 1719 O O . ASP A 1 212 ? -6.510 -11.199 4.263 1.00 91.06 212 ASP A O 1
ATOM 1723 N N . GLU A 1 213 ? -8.701 -11.371 4.684 1.00 93.19 213 GLU A N 1
ATOM 1724 C CA . GLU A 1 213 ? -9.104 -11.236 3.284 1.00 93.19 213 GLU A CA 1
ATOM 1725 C C . GLU A 1 213 ? -8.771 -9.847 2.735 1.00 93.19 213 GLU A C 1
ATOM 1727 O O . GLU A 1 213 ? -8.189 -9.726 1.660 1.00 93.19 213 GLU A O 1
ATOM 1732 N N . ASN A 1 214 ? -9.032 -8.794 3.507 1.00 93.81 214 ASN A N 1
ATOM 1733 C CA . ASN A 1 214 ? -8.667 -7.438 3.114 1.00 93.81 214 ASN A CA 1
ATOM 1734 C C . ASN A 1 214 ? -7.154 -7.194 3.142 1.00 93.81 214 ASN A C 1
ATOM 1736 O O . ASN A 1 214 ? -6.657 -6.385 2.360 1.00 93.81 214 ASN A O 1
ATOM 1740 N N . ALA A 1 215 ? -6.407 -7.906 3.989 1.00 93.81 215 ALA A N 1
ATOM 1741 C CA . ALA A 1 215 ? -4.949 -7.894 3.933 1.00 93.81 215 ALA A CA 1
ATOM 1742 C C . ALA A 1 215 ? -4.450 -8.474 2.598 1.00 93.81 215 ALA A C 1
ATOM 1744 O O . ALA A 1 215 ? -3.572 -7.880 1.978 1.00 93.81 215 ALA A O 1
ATOM 1745 N N . LYS A 1 216 ? -5.060 -9.561 2.099 1.00 95.06 216 LYS A N 1
ATOM 1746 C CA . LYS A 1 216 ? -4.778 -10.093 0.752 1.00 95.06 216 LYS A CA 1
ATOM 1747 C C . LYS A 1 216 ? -5.189 -9.119 -0.351 1.00 95.06 216 LYS A C 1
ATOM 1749 O O . LYS A 1 216 ? -4.406 -8.879 -1.259 1.00 95.06 216 LYS A O 1
ATOM 1754 N N . ARG A 1 217 ? -6.353 -8.473 -0.235 1.00 95.38 217 ARG A N 1
ATOM 1755 C CA . ARG A 1 217 ? -6.784 -7.437 -1.191 1.00 95.38 217 ARG A CA 1
ATOM 1756 C C . ARG A 1 217 ? -5.813 -6.255 -1.264 1.00 95.38 217 ARG A C 1
ATOM 1758 O O . ARG A 1 217 ? -5.649 -5.679 -2.332 1.00 95.38 217 ARG A O 1
ATOM 1765 N N . LEU A 1 218 ? -5.140 -5.890 -0.168 1.00 95.25 218 LEU A N 1
ATOM 1766 C CA . LEU A 1 218 ? -4.061 -4.894 -0.228 1.00 95.25 218 LEU A CA 1
ATOM 1767 C C . LEU A 1 218 ? -2.848 -5.389 -1.023 1.00 95.25 218 LEU A C 1
ATOM 1769 O O . LEU A 1 218 ? -2.213 -4.579 -1.694 1.00 95.25 218 LEU A O 1
ATOM 1773 N N . ILE A 1 219 ? -2.538 -6.686 -0.991 1.00 96.88 219 ILE A N 1
ATOM 1774 C CA . ILE A 1 219 ? -1.507 -7.265 -1.862 1.00 96.88 219 ILE A CA 1
ATOM 1775 C C . ILE A 1 219 ? -1.933 -7.189 -3.327 1.00 96.88 219 ILE A C 1
ATOM 1777 O O . ILE A 1 219 ? -1.110 -6.822 -4.161 1.00 96.88 219 ILE A O 1
ATOM 1781 N N . ASP A 1 220 ? -3.214 -7.402 -3.640 1.00 96.44 220 ASP A N 1
ATOM 1782 C CA . ASP A 1 220 ? -3.728 -7.211 -5.005 1.00 96.44 220 ASP A CA 1
ATOM 1783 C C . ASP A 1 220 ? -3.505 -5.768 -5.501 1.00 96.44 220 ASP A C 1
ATOM 1785 O O . ASP A 1 220 ? -3.189 -5.555 -6.670 1.00 96.44 220 ASP A O 1
ATOM 1789 N N . VAL A 1 221 ? -3.599 -4.764 -4.617 1.00 96.50 221 VAL A N 1
ATOM 1790 C CA . VAL A 1 221 ? -3.266 -3.364 -4.951 1.00 96.50 221 VAL A CA 1
ATOM 1791 C C . VAL A 1 221 ? -1.777 -3.217 -5.271 1.00 96.50 221 VAL A C 1
ATOM 1793 O O . VAL A 1 221 ? -1.420 -2.554 -6.244 1.00 96.50 221 VAL A O 1
ATOM 1796 N N . VAL A 1 222 ? -0.898 -3.827 -4.470 1.00 96.38 222 VAL A N 1
ATOM 1797 C CA . VAL A 1 222 ? 0.556 -3.809 -4.707 1.00 96.38 222 VAL A CA 1
ATOM 1798 C C . VAL A 1 222 ? 0.889 -4.472 -6.049 1.00 96.38 222 VAL A C 1
ATOM 1800 O O . VAL A 1 222 ? 1.643 -3.908 -6.846 1.00 96.38 222 VAL A O 1
ATOM 1803 N N . GLU A 1 223 ? 0.275 -5.619 -6.339 1.00 96.12 223 GLU A N 1
ATOM 1804 C CA . GLU A 1 223 ? 0.410 -6.345 -7.603 1.00 96.12 223 GLU A CA 1
ATOM 1805 C C . GLU A 1 223 ? -0.091 -5.526 -8.797 1.00 96.12 223 GLU A C 1
ATOM 1807 O O . GLU A 1 223 ? 0.580 -5.444 -9.831 1.00 96.12 223 GLU A O 1
ATOM 1812 N N . PHE A 1 224 ? -1.241 -4.868 -8.647 1.00 95.69 224 PHE A N 1
ATOM 1813 C CA . PHE A 1 224 ? -1.814 -3.995 -9.664 1.00 95.69 224 PHE A CA 1
ATOM 1814 C C . PHE A 1 224 ? -0.874 -2.837 -10.012 1.00 95.69 224 PHE A C 1
ATOM 1816 O O . PHE A 1 224 ? -0.636 -2.560 -11.191 1.00 95.69 224 PHE A O 1
ATOM 1823 N N . VAL A 1 225 ? -0.304 -2.167 -9.004 1.00 93.62 225 VAL A N 1
ATOM 1824 C CA . VAL A 1 225 ? 0.616 -1.043 -9.230 1.00 93.62 225 VAL A CA 1
ATOM 1825 C C . VAL A 1 225 ? 1.918 -1.520 -9.869 1.00 93.62 225 VAL A C 1
ATOM 1827 O O . VAL A 1 225 ? 2.360 -0.906 -10.841 1.00 93.62 225 VAL A O 1
ATOM 1830 N N . LYS A 1 226 ? 2.487 -2.644 -9.407 1.00 91.94 226 LYS A N 1
ATOM 1831 C CA . LYS A 1 226 ? 3.653 -3.277 -10.047 1.00 91.94 226 LYS A CA 1
ATOM 1832 C C . LYS A 1 226 ? 3.376 -3.540 -11.529 1.00 91.94 226 LYS A C 1
ATOM 1834 O O . LYS A 1 226 ? 4.144 -3.110 -12.385 1.00 91.94 226 LYS A O 1
ATOM 1839 N N . THR A 1 227 ? 2.263 -4.203 -11.835 1.00 90.69 227 THR A N 1
ATOM 1840 C CA . THR A 1 227 ? 1.866 -4.547 -13.210 1.00 90.69 227 THR A CA 1
ATOM 1841 C C . THR A 1 227 ? 1.658 -3.302 -14.063 1.00 90.69 227 THR A C 1
ATOM 1843 O O . THR A 1 227 ? 2.113 -3.247 -15.201 1.00 90.69 227 THR A O 1
ATOM 1846 N N . THR A 1 228 ? 1.030 -2.269 -13.503 1.00 89.50 228 THR A N 1
ATOM 1847 C CA . THR A 1 228 ? 0.814 -0.999 -14.200 1.00 89.50 228 THR A CA 1
ATOM 1848 C C . THR A 1 228 ? 2.137 -0.306 -14.521 1.00 89.50 228 THR A C 1
ATOM 1850 O O . THR A 1 228 ? 2.307 0.171 -15.639 1.00 89.50 228 THR A O 1
ATOM 1853 N N . PHE A 1 229 ? 3.102 -0.287 -13.597 1.00 85.56 229 PHE A N 1
ATOM 1854 C CA . PHE A 1 229 ? 4.431 0.259 -13.886 1.00 85.56 229 PHE A CA 1
ATOM 1855 C C . PHE A 1 229 ? 5.158 -0.533 -14.962 1.00 85.56 229 PHE A C 1
ATOM 1857 O O . PHE A 1 229 ? 5.688 0.077 -15.884 1.00 85.56 229 PHE A O 1
ATOM 1864 N N . LEU A 1 230 ? 5.134 -1.865 -14.893 1.00 84.31 230 LEU A N 1
ATOM 1865 C CA . LEU A 1 230 ? 5.739 -2.713 -15.920 1.00 84.31 230 LEU A CA 1
ATOM 1866 C C . LEU A 1 230 ? 5.094 -2.527 -17.299 1.00 84.31 230 LEU A C 1
ATOM 1868 O O . LEU A 1 230 ? 5.787 -2.645 -18.298 1.00 84.31 230 LEU A O 1
ATOM 1872 N N . ALA A 1 231 ? 3.790 -2.246 -17.358 1.00 83.94 231 ALA A N 1
ATOM 1873 C CA . ALA A 1 231 ? 3.076 -2.015 -18.612 1.00 83.94 231 ALA A CA 1
ATOM 1874 C C . ALA A 1 231 ? 3.350 -0.630 -19.223 1.00 83.94 231 ALA A C 1
ATOM 1876 O O . ALA A 1 231 ? 3.204 -0.453 -20.431 1.00 83.94 231 ALA A O 1
ATOM 1877 N N . ILE A 1 232 ? 3.698 0.363 -18.399 1.00 81.12 232 ILE A N 1
ATOM 1878 C CA . ILE A 1 232 ? 4.059 1.709 -18.866 1.00 81.12 232 ILE A CA 1
ATOM 1879 C C . ILE A 1 232 ? 5.537 1.762 -19.284 1.00 81.12 232 ILE A C 1
ATOM 1881 O O . ILE A 1 232 ? 5.862 2.469 -20.241 1.00 81.12 232 ILE A O 1
ATOM 1885 N N . ALA A 1 233 ? 6.402 1.053 -18.553 1.00 73.31 233 ALA A N 1
ATOM 1886 C CA . ALA A 1 233 ? 7.854 0.994 -18.722 1.00 73.31 233 ALA A CA 1
ATOM 1887 C C . ALA A 1 233 ? 8.320 0.380 -20.044 1.00 73.31 233 ALA A C 1
ATOM 1889 O O . ALA A 1 233 ? 9.307 0.922 -20.588 1.00 73.31 233 ALA A O 1
#

Foldseek 3Di:
DDDPCVPDPVSVLVVVLVVQVVVLVVVCVVPVVCVVVSVVVVVVSVVVVVVVVVVVVVVVVVVLVLLLVLVVLLVVVVVVVCVVQFQFKAQVQQQPCDPPPRFGFIKGF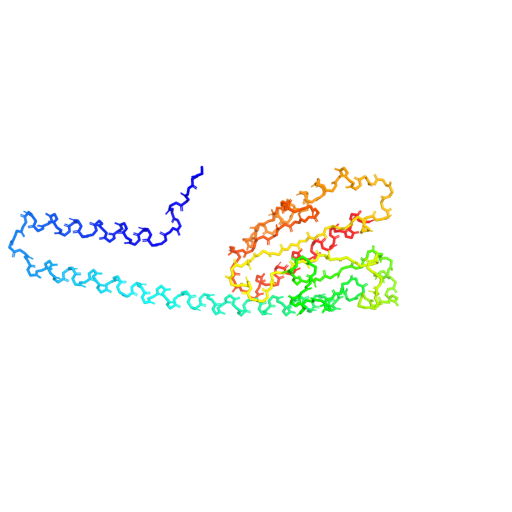LDCVSSVVVPDTPNPPPDPLGIDTAKTHHHPVCSSPAQKIKGFDDPSNQVVPPVDPCVVCLQVLQAVLQVVLCVVVVPQQWHWDDDPDPRMIIIGCVRGDRDSVSSVVVVVSVVSSVVSSNVND

Secondary structure (DSSP, 8-state):
----GGG-HHHHHHHHHHHHHHHHHHHHHH-GGGHHHHHHHHHHHHHHHHHHHHHHHHHHHHHHHHHHHHHHHHHHHHHHHHHHTTTTEE-GGGG-TT-GGGSEEEEEES-THHHHHT-S-GGG---TTTEEEEEEE--GGGTTT--EEEEE--GGGGTT-TT--HHHHHHHHHHHHHHHHHHHTGGGT-EEEE-SSTTEEEEE-TTS---HHHHHHHHHHHHHHHHHHHHH-

Radius of gyration: 25.63 Å; chains: 1; bounding box: 67×39×72 Å